Protein 2YZV (pdb70)

CATH classification: 1.10.4080.10

Radius of gyration: 16.97 Å; Cα contacts (8 Å, |Δi|>4): 603; chains: 1; bounding box: 41×42×46 Å

Secondary structure (DSSP, 8-state):
-HHHHHHHHHHHHHHHHHHHHHHHTTTTPPTTSSPPP-S---BTTTTBPTT---HHHHHHHHHHHHHHHHSS-HHHHHHHHHHHHHH---HHHHHHHHHHH--S----TT--BSHHHHT-HHHHHHHTT-TTHHHHHHHHHHTT---HHHHHHHHHHHHHHHHHHTT--HHHHHHTGGGTT----HHHHHHHTTGGGSPPSS---BHHHHHHHHHHHHHH-SSHHHHHHHHHTT-SSHHHHHHHHHHHHHHHH-GG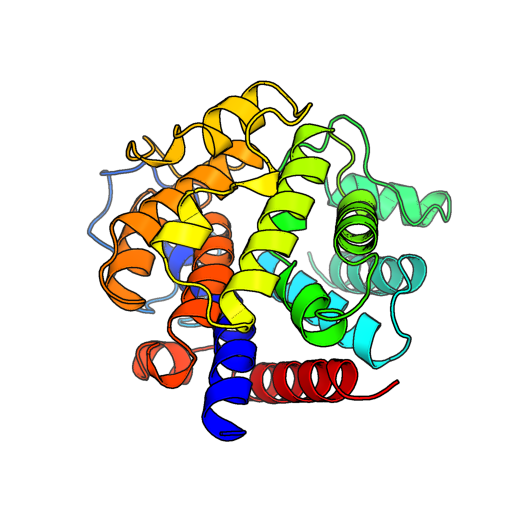GS-HHHHHH-TTHHHHHHHHHHHHHHHH--

Structure (mmCIF, N/CA/C/O backbone):
data_2YZV
#
_entry.id   2YZV
#
_cell.length_a   43.971
_cell.length_b   73.591
_cell.length_c   78.211
_cell.angle_alpha   90.00
_cell.angle_beta   90.00
_cell.angle_gamma   90.00
#
_symmetry.space_group_name_H-M   'P 21 21 21'
#
loop_
_entity.id
_entity.type
_entity.pdbx_description
1 polymer ADP-ribosylglycohydrolase
2 non-polymer 'MAGNESIUM ION'
3 water water
#
loop_
_atom_site.group_PDB
_atom_site.id
_atom_site.type_symbol
_atom_site.label_atom_id
_atom_site.label_alt_id
_atom_site.label_comp_id
_atom_site.label_asym_id
_atom_site.label_entity_id
_atom_site.label_seq_id
_atom_site.pdbx_PDB_ins_code
_atom_site.Cartn_x
_atom_site.Cartn_y
_atom_site.Cartn_z
_atom_site.occupancy
_atom_site.B_iso_or_equiv
_atom_site.auth_seq_id
_atom_site.auth_comp_id
_atom_site.auth_asym_id
_atom_site.auth_atom_id
_atom_site.pdbx_PDB_model_num
ATOM 1 N N . GLY A 1 3 ? -13.620 -17.846 11.743 1.00 31.52 3 GLY A N 1
ATOM 2 C CA . GLY A 1 3 ? -14.534 -17.816 10.568 1.00 31.36 3 GLY A CA 1
ATOM 3 C C . GLY A 1 3 ? -14.363 -16.583 9.701 1.00 31.51 3 GLY A C 1
ATOM 4 O O . GLY A 1 3 ? -13.411 -15.821 9.864 1.00 30.02 3 GLY A O 1
ATOM 5 N N . LEU A 1 4 ? -15.297 -16.389 8.776 1.00 31.46 4 LEU A N 1
ATOM 6 C CA . LEU A 1 4 ? -15.269 -15.252 7.864 1.00 31.74 4 LEU A CA 1
ATOM 7 C C . LEU A 1 4 ? -15.173 -13.906 8.580 1.00 30.90 4 LEU A C 1
ATOM 8 O O . LEU A 1 4 ? -14.359 -13.057 8.212 1.00 29.26 4 LEU A O 1
ATOM 13 N N . LYS A 1 5 ? -16.003 -13.710 9.600 1.00 29.42 5 LYS A N 1
ATOM 14 C CA . LYS A 1 5 ? -16.005 -12.454 10.345 1.00 27.84 5 LYS A CA 1
ATOM 15 C C . LYS A 1 5 ? -14.633 -12.131 10.933 1.00 26.02 5 LYS A C 1
ATOM 16 O O . LYS A 1 5 ? -14.136 -11.012 10.793 1.00 24.68 5 LYS A O 1
ATOM 22 N N . GLU A 1 6 ? -14.032 -13.118 11.591 1.00 24.43 6 GLU A N 1
ATOM 23 C CA . GLU A 1 6 ? -12.722 -12.966 12.216 1.00 22.99 6 GLU A CA 1
ATOM 24 C C . GLU A 1 6 ? -11.671 -12.554 11.190 1.00 22.34 6 GLU A C 1
ATOM 25 O O . GLU A 1 6 ? -10.830 -11.693 11.459 1.00 21.86 6 GLU A O 1
ATOM 31 N N . ARG A 1 7 ? -11.726 -13.168 10.012 1.00 20.93 7 ARG A N 1
ATOM 32 C CA . ARG A 1 7 ? -10.776 -12.860 8.952 1.00 20.72 7 ARG A CA 1
ATOM 33 C C . ARG A 1 7 ? -11.018 -11.466 8.381 1.00 19.52 7 ARG A C 1
ATOM 34 O O . ARG A 1 7 ? -10.069 -10.717 8.135 1.00 17.58 7 ARG A O 1
ATOM 42 N N . GLN A 1 8 ? -12.283 -11.114 8.175 1.00 17.81 8 GLN A N 1
ATOM 43 C CA . GLN A 1 8 ? -12.616 -9.794 7.649 1.00 18.18 8 GLN A CA 1
ATOM 44 C C . GLN A 1 8 ? -12.160 -8.729 8.640 1.00 17.57 8 GLN A C 1
ATOM 45 O O . GLN A 1 8 ? -11.680 -7.663 8.248 1.00 16.97 8 GLN A O 1
ATOM 51 N N . ASP A 1 9 ? -12.318 -9.035 9.925 1.00 17.37 9 ASP A N 1
ATOM 52 C CA . ASP A 1 9 ? -11.956 -8.127 11.008 1.00 18.53 9 ASP A CA 1
ATOM 53 C C . ASP A 1 9 ? -10.503 -7.658 10.910 1.00 16.90 9 ASP A C 1
ATOM 54 O O . ASP A 1 9 ? -10.190 -6.507 11.231 1.00 16.29 9 ASP A O 1
ATOM 59 N N . ARG A 1 10 ? -9.618 -8.545 10.463 1.00 14.64 10 ARG A N 1
ATOM 60 C CA . ARG A 1 10 ? -8.208 -8.192 10.337 1.00 13.43 10 ARG A CA 1
ATOM 61 C C . ARG A 1 10 ? -7.959 -7.213 9.193 1.00 13.15 10 ARG A C 1
ATOM 62 O O . ARG A 1 10 ? -7.161 -6.279 9.326 1.00 11.52 10 ARG A O 1
ATOM 70 N N . ARG A 1 11 ? -8.622 -7.432 8.062 1.00 13.22 11 ARG A N 1
ATOM 71 C CA . ARG A 1 11 ? -8.444 -6.549 6.916 1.00 13.27 11 ARG A CA 1
ATOM 72 C C . ARG A 1 11 ? -9.042 -5.177 7.212 1.00 14.96 11 ARG A C 1
ATOM 73 O O . ARG A 1 11 ? -8.442 -4.152 6.894 1.00 14.82 11 ARG A O 1
ATOM 81 N N . LEU A 1 12 ? -10.221 -5.154 7.826 1.00 14.65 12 LEU A N 1
ATOM 82 C CA . LEU A 1 12 ? -10.850 -3.883 8.168 1.00 14.58 12 LEU A CA 1
ATOM 83 C C . LEU A 1 12 ? -9.990 -3.162 9.201 1.00 14.45 12 LEU A C 1
ATOM 84 O O . LEU A 1 12 ? -9.840 -1.941 9.158 1.00 12.84 12 LEU A O 1
ATOM 89 N N . GLY A 1 13 ? -9.425 -3.928 10.129 1.00 12.24 13 GLY A N 1
ATOM 90 C CA . GLY A 1 13 ? -8.589 -3.345 11.162 1.00 11.87 13 GLY A CA 1
ATOM 91 C C . GLY A 1 13 ? -7.336 -2.686 10.616 1.00 11.20 13 GLY A C 1
ATOM 92 O O . GLY A 1 13 ? -6.938 -1.616 11.074 1.00 11.18 13 GLY A O 1
ATOM 93 N N . ALA A 1 14 ? -6.699 -3.323 9.641 1.00 11.36 14 ALA A N 1
ATOM 94 C CA . ALA A 1 14 ? -5.484 -2.758 9.063 1.00 10.50 14 ALA A CA 1
ATOM 95 C C . ALA A 1 14 ? -5.765 -1.449 8.321 1.00 11.16 14 ALA A C 1
ATOM 96 O O . ALA A 1 14 ? -4.994 -0.496 8.426 1.00 11.49 14 ALA A O 1
ATOM 98 N N . PHE A 1 15 ? -6.867 -1.400 7.575 1.00 9.56 15 PHE A N 1
ATOM 99 C CA . PHE A 1 15 ? -7.219 -0.204 6.811 1.00 9.35 15 PHE A CA 1
ATOM 100 C C . PHE A 1 15 ? -7.692 0.925 7.723 1.00 10.77 15 PHE A C 1
ATOM 101 O O . PHE A 1 15 ? -7.185 2.051 7.649 1.00 9.74 15 PHE A O 1
ATOM 109 N N . LEU A 1 16 ? -8.658 0.636 8.585 1.00 9.90 16 LEU A N 1
ATOM 110 C CA . LEU A 1 16 ? -9.160 1.653 9.503 1.00 9.21 16 LEU A CA 1
ATOM 111 C C . LEU A 1 16 ? -8.084 2.071 10.503 1.00 8.75 16 LEU A C 1
ATOM 112 O O . LEU A 1 16 ? -8.001 3.238 10.884 1.00 9.25 16 LEU A O 1
ATOM 117 N N . GLY A 1 17 ? -7.251 1.119 10.917 1.00 8.54 17 GLY A N 1
ATOM 118 C CA . GLY A 1 17 ? -6.187 1.429 11.858 1.00 9.08 17 GLY A CA 1
ATOM 119 C C . GLY A 1 17 ? -5.227 2.456 11.282 1.00 8.91 17 GLY A C 1
ATOM 120 O O . GLY A 1 17 ? -4.691 3.300 12.005 1.00 8.40 17 GLY A O 1
ATOM 121 N N . LEU A 1 18 ? -5.001 2.373 9.976 1.00 8.71 18 LEU A N 1
ATOM 122 C CA . LEU A 1 18 ? -4.117 3.312 9.287 1.00 8.11 18 LEU A CA 1
ATOM 123 C C . LEU A 1 18 ? -4.648 4.733 9.487 1.00 7.43 18 LEU A C 1
ATOM 124 O O . LEU A 1 18 ? -3.913 5.625 9.914 1.00 7.76 18 LEU A O 1
ATOM 129 N N . ALA A 1 19 ? -5.929 4.932 9.186 1.00 8.04 19 ALA A N 1
ATOM 130 C CA . ALA A 1 19 ? -6.562 6.242 9.313 1.00 8.43 19 ALA A CA 1
ATOM 131 C C . ALA A 1 19 ? -6.663 6.716 10.760 1.00 7.82 19 ALA A C 1
ATOM 132 O O . ALA A 1 19 ? -6.505 7.903 11.045 1.00 8.77 19 ALA A O 1
ATOM 134 N N . VAL A 1 20 ? -6.949 5.793 11.669 1.00 8.74 20 VAL A N 1
ATOM 135 C CA . VAL A 1 20 ? -7.039 6.131 13.082 1.00 8.53 20 VAL A CA 1
ATOM 136 C C . VAL A 1 20 ? -5.684 6.657 13.557 1.00 7.67 20 VAL A C 1
ATOM 137 O O . VAL A 1 20 ? -5.610 7.672 14.246 1.00 8.03 20 VAL A O 1
ATOM 141 N N . GLY A 1 21 ? -4.614 5.965 13.172 1.00 8.96 21 GLY A N 1
ATOM 142 C CA . GLY A 1 21 ? -3.278 6.387 13.564 1.00 8.16 21 GLY A CA 1
ATOM 143 C C . GLY A 1 21 ? -2.883 7.726 12.970 1.00 9.87 21 GLY A C 1
ATOM 144 O O . GLY A 1 21 ? -2.240 8.536 13.627 1.00 10.24 21 GLY A O 1
ATOM 145 N N . ASP A 1 22 ? -3.260 7.947 11.714 1.00 9.06 22 ASP A N 1
ATOM 146 C CA . ASP A 1 22 ? -2.962 9.194 11.020 1.00 9.50 22 ASP A CA 1
ATOM 147 C C . ASP A 1 22 ? -3.677 10.340 11.745 1.00 7.88 22 ASP A C 1
ATOM 148 O O . ASP A 1 22 ? -3.062 11.356 12.080 1.00 9.70 22 ASP A O 1
ATOM 153 N N . ALA A 1 23 ? -4.969 10.162 12.011 1.00 9.97 23 ALA A N 1
ATOM 154 C CA . ALA A 1 23 ? -5.759 11.188 12.687 1.00 8.37 23 ALA A CA 1
ATOM 155 C C . ALA A 1 23 ? -5.226 11.521 14.081 1.00 8.81 23 ALA A C 1
ATOM 156 O O . ALA A 1 23 ? -5.093 12.693 14.439 1.00 10.44 23 ALA A O 1
ATOM 158 N N . LEU A 1 24 ? -4.932 10.496 14.875 1.00 9.26 24 LEU A N 1
ATOM 159 C CA . LEU A 1 24 ? -4.413 10.724 16.221 1.00 10.60 24 LEU A CA 1
ATOM 160 C C . LEU A 1 24 ? -3.040 11.382 16.215 1.00 10.96 24 LEU A C 1
ATOM 161 O O . LEU A 1 24 ? -2.808 12.360 16.928 1.00 12.05 24 LEU A O 1
ATOM 166 N N . GLY A 1 25 ? -2.133 10.844 15.404 1.00 9.66 25 GLY A N 1
ATOM 167 C CA . GLY A 1 25 ? -0.784 11.380 15.324 1.00 8.74 25 GLY A CA 1
ATOM 168 C C . GLY A 1 25 ? -0.723 12.796 14.780 1.00 9.42 25 GLY A C 1
ATOM 169 O O . GLY A 1 25 ? 0.136 13.581 15.181 1.00 10.22 25 GLY A O 1
ATOM 170 N N . ALA A 1 26 ? -1.636 13.120 13.870 1.00 9.50 26 ALA A N 1
ATOM 171 C CA . ALA A 1 26 ? -1.678 14.450 13.274 1.00 9.45 26 ALA A CA 1
ATOM 172 C C . ALA A 1 26 ? -1.843 15.528 14.342 1.00 10.48 26 ALA A C 1
ATOM 173 O O . ALA A 1 26 ? -1.412 16.667 14.157 1.00 10.78 26 ALA A O 1
ATOM 175 N N . GLN A 1 27 ? -2.455 15.160 15.465 1.00 10.76 27 GLN A N 1
ATOM 176 C CA . GLN A 1 27 ? -2.689 16.103 16.556 1.00 10.62 27 GLN A CA 1
ATOM 177 C C . GLN A 1 27 ? -1.401 16.653 17.149 1.00 11.65 27 GLN A C 1
ATOM 178 O O . GLN A 1 27 ? -1.380 17.775 17.660 1.00 12.35 27 GLN A O 1
ATOM 184 N N . VAL A 1 28 ? -0.328 15.871 17.086 1.00 11.32 28 VAL A N 1
ATOM 185 C CA . VAL A 1 28 ? 0.949 16.310 17.638 1.00 12.70 28 VAL A CA 1
ATOM 186 C C . VAL A 1 28 ? 2.094 16.284 16.639 1.00 11.85 28 VAL A C 1
ATOM 187 O O . VAL A 1 28 ? 3.260 16.235 17.025 1.00 11.88 28 VAL A O 1
ATOM 191 N N . GLU A 1 29 ? 1.766 16.322 15.353 1.00 13.46 29 GLU A N 1
ATOM 192 C CA . GLU A 1 29 ? 2.798 16.313 14.327 1.00 15.02 29 GLU A CA 1
ATOM 193 C C . GLU A 1 29 ? 3.740 17.501 14.499 1.00 14.36 29 GLU A C 1
ATOM 194 O O . GLU A 1 29 ? 3.294 18.634 14.676 1.00 16.22 29 GLU A O 1
ATOM 200 N N . GLY A 1 30 ? 5.042 17.228 14.467 1.00 13.94 30 GLY A N 1
ATOM 201 C CA . GLY A 1 30 ? 6.032 18.285 14.600 1.00 14.94 30 GLY A CA 1
ATOM 202 C C . GLY A 1 30 ? 6.434 18.659 16.016 1.00 15.84 30 GLY A C 1
ATOM 203 O O . GLY A 1 30 ? 7.333 19.482 16.205 1.00 17.86 30 GLY A O 1
ATOM 204 N N . LEU A 1 31 ? 5.784 18.070 17.015 1.00 14.02 31 LEU A N 1
ATOM 205 C CA . LEU A 1 31 ? 6.113 18.380 18.403 1.00 14.37 31 LEU A CA 1
ATOM 206 C C . LEU A 1 31 ? 7.206 17.462 18.920 1.00 14.90 31 LEU A C 1
ATOM 207 O O . LEU A 1 31 ? 7.172 16.257 18.689 1.00 14.52 31 LEU A O 1
ATOM 212 N N . PRO A 1 32 ? 8.198 18.023 19.626 1.00 16.05 32 PRO A N 1
ATOM 213 C CA . PRO A 1 32 ? 9.279 17.188 20.157 1.00 15.81 32 PRO A CA 1
ATOM 214 C C . PRO A 1 32 ? 8.753 16.285 21.266 1.00 15.07 32 PRO A C 1
ATOM 215 O O . PRO A 1 32 ? 7.892 16.687 22.053 1.00 15.01 32 PRO A O 1
ATOM 219 N N . LYS A 1 33 ? 9.269 15.063 21.325 1.00 13.76 33 LYS A N 1
ATOM 220 C CA . LYS A 1 33 ? 8.848 14.107 22.341 1.00 14.14 33 LYS A CA 1
ATOM 221 C C . LYS A 1 33 ? 9.005 14.670 23.753 1.00 14.95 33 LYS A C 1
ATOM 222 O O . LYS A 1 33 ? 9.959 15.391 24.042 1.00 16.89 33 LYS A O 1
ATOM 228 N N . GLY A 1 34 ? 8.050 14.345 24.620 1.00 16.00 34 GLY A N 1
ATOM 229 C CA . GLY A 1 34 ? 8.101 14.787 26.003 1.00 17.27 34 GLY A CA 1
ATOM 230 C C . GLY A 1 34 ? 7.889 16.261 26.293 1.00 19.23 34 GLY A C 1
ATOM 231 O O . GLY A 1 34 ? 8.199 16.714 27.395 1.00 20.01 34 GLY A O 1
ATOM 232 N N . THR A 1 35 ? 7.367 17.014 25.331 1.00 18.69 35 THR A N 1
ATOM 233 C CA . THR A 1 35 ? 7.130 18.440 25.547 1.00 20.81 35 THR A CA 1
ATOM 234 C C . THR A 1 35 ? 5.637 18.750 25.571 1.00 21.20 35 THR A C 1
ATOM 235 O O . THR A 1 35 ? 5.237 19.913 25.674 1.00 22.92 35 THR A O 1
ATOM 239 N N . PHE A 1 36 ? 4.816 17.709 25.481 1.00 20.26 36 PHE A N 1
ATOM 240 C CA . PHE A 1 36 ? 3.367 17.877 25.474 1.00 19.81 36 PHE A CA 1
ATOM 241 C C . PHE A 1 36 ? 2.673 16.775 26.272 1.00 20.73 36 PHE A C 1
ATOM 242 O O . PHE A 1 36 ? 3.191 15.663 26.397 1.00 20.10 36 PHE A O 1
ATOM 250 N N . PRO A 1 37 ? 1.490 17.076 26.833 1.00 21.22 37 PRO A N 1
ATOM 251 C CA . PRO A 1 37 ? 0.713 16.114 27.624 1.00 21.43 37 PRO A CA 1
ATOM 252 C C . PRO A 1 37 ? 0.361 14.878 26.806 1.00 19.87 37 PRO A C 1
ATOM 253 O O . PRO A 1 37 ? 0.137 14.973 25.600 1.00 20.16 37 PRO A O 1
ATOM 257 N N . GLU A 1 38 ? 0.300 13.723 27.460 1.00 19.81 38 GLU A N 1
ATOM 258 C CA . GLU A 1 38 ? -0.017 12.492 26.749 1.00 19.51 38 GLU A CA 1
ATOM 259 C C . GLU A 1 38 ? -1.297 12.580 25.936 1.00 19.71 38 GLU A C 1
ATOM 260 O O . GLU A 1 38 ? -2.363 12.921 26.456 1.00 20.37 38 GLU A O 1
ATOM 266 N N . VAL A 1 39 ? -1.177 12.270 24.651 1.00 17.97 39 VAL A N 1
ATOM 267 C CA . VAL A 1 39 ? -2.316 12.265 23.748 1.00 18.85 39 VAL A CA 1
ATOM 268 C C . VAL A 1 39 ? -3.006 10.922 23.957 1.00 18.56 39 VAL A C 1
ATOM 269 O O . VAL A 1 39 ? -2.357 9.873 23.896 1.00 18.38 39 VAL A O 1
ATOM 273 N N . ARG A 1 40 ? -4.314 10.954 24.202 1.00 18.42 40 ARG A N 1
ATOM 274 C CA . ARG A 1 40 ? -5.072 9.729 24.440 1.00 20.07 40 ARG A CA 1
ATOM 275 C C . ARG A 1 40 ? -6.377 9.633 23.656 1.00 20.10 40 ARG A C 1
ATOM 276 O O . ARG A 1 40 ? -6.904 8.538 23.457 1.00 20.32 40 ARG A O 1
ATOM 284 N N . GLU A 1 41 ? -6.908 10.766 23.213 1.00 18.81 41 GLU A N 1
ATOM 285 C CA . GLU A 1 41 ? -8.174 10.749 22.491 1.00 19.93 41 GLU A CA 1
ATOM 286 C C . GLU A 1 41 ? -8.171 11.563 21.201 1.00 19.11 41 GLU A C 1
ATOM 287 O O . GLU A 1 41 ? -7.225 12.302 20.925 1.00 17.82 41 GLU A O 1
ATOM 293 N N . MET A 1 42 ? -9.241 11.412 20.418 1.00 18.33 42 MET A N 1
ATOM 294 C CA . MET A 1 42 ? -9.415 12.128 19.152 1.00 18.94 42 MET A CA 1
ATOM 295 C C . MET A 1 42 ? -9.903 13.547 19.417 1.00 20.23 42 MET A C 1
ATOM 296 O O . MET A 1 42 ? -11.105 13.806 19.454 1.00 23.25 42 MET A O 1
ATOM 301 N N . LYS A 1 43 ? -8.968 14.470 19.590 1.00 20.67 43 LYS A N 1
ATOM 302 C CA . LYS A 1 43 ? -9.324 15.853 19.868 1.00 21.74 43 LYS A CA 1
ATOM 303 C C . LYS A 1 43 ? -9.134 16.764 18.664 1.00 20.85 43 LYS A C 1
ATOM 304 O O . LYS A 1 43 ? -9.607 17.901 18.654 1.00 22.51 43 LYS A O 1
ATOM 310 N N . GLY A 1 44 ? -8.458 16.258 17.639 1.00 20.01 44 GLY A N 1
ATOM 311 C CA . GLY A 1 44 ? -8.197 17.078 16.475 1.00 18.28 44 GLY A CA 1
ATOM 312 C C . GLY A 1 44 ? -7.066 18.017 16.848 1.00 18.06 44 GLY A C 1
ATOM 313 O O . GLY A 1 44 ? -6.380 17.794 17.847 1.00 19.27 44 GLY A O 1
ATOM 314 N N . GLY A 1 45 ? -6.871 19.069 16.064 1.00 15.98 45 GLY A N 1
ATOM 315 C CA . GLY A 1 45 ? -5.810 20.011 16.358 1.00 15.62 45 GLY A CA 1
ATOM 316 C C . GLY A 1 45 ? -4.598 19.826 15.472 1.00 15.68 45 GLY A C 1
ATOM 317 O O . GLY A 1 45 ? -4.722 19.504 14.286 1.00 14.42 45 GLY A O 1
ATOM 318 N N . GLY A 1 46 ? -3.417 20.021 16.049 1.00 16.78 46 GLY A N 1
ATOM 319 C CA . GLY A 1 46 ? -2.197 19.885 15.282 1.00 18.46 46 GLY A CA 1
ATOM 320 C C . GLY A 1 46 ? -1.946 21.119 14.437 1.00 21.28 46 GLY A C 1
ATOM 321 O O . GLY A 1 46 ? -2.752 22.053 14.450 1.00 20.72 46 GLY A O 1
ATOM 322 N N . PRO A 1 47 ? -0.840 21.149 13.679 1.00 23.74 47 PRO A N 1
ATOM 323 C CA . PRO A 1 47 ? -0.475 22.279 12.820 1.00 26.18 47 PRO A CA 1
ATOM 324 C C . PRO A 1 47 ? -1.464 22.574 11.695 1.00 28.41 47 PRO A C 1
ATOM 325 O O . PRO A 1 47 ? -1.364 23.603 11.028 1.00 30.66 47 PRO A O 1
ATOM 329 N N . HIS A 1 48 ? -2.419 21.676 11.487 1.00 28.43 48 HIS A N 1
ATOM 330 C CA . HIS A 1 48 ? -3.413 21.866 10.438 1.00 29.63 48 HIS A CA 1
ATOM 331 C C . HIS A 1 48 ? -4.806 22.099 11.014 1.00 28.02 48 HIS A C 1
ATOM 332 O O . HIS A 1 48 ? -5.795 22.096 10.279 1.00 28.43 48 HIS A O 1
ATOM 339 N N . ARG A 1 49 ? -4.876 22.308 12.327 1.00 26.78 49 ARG A N 1
ATOM 340 C CA . ARG A 1 49 ? -6.144 22.551 13.007 1.00 24.82 49 ARG A CA 1
ATOM 341 C C . ARG A 1 49 ? -7.238 21.615 12.511 1.00 22.84 49 ARG A C 1
ATOM 342 O O . ARG A 1 49 ? -8.334 22.051 12.163 1.00 22.37 49 ARG A O 1
ATOM 350 N N . LEU A 1 50 ? -6.939 20.322 12.492 1.00 18.16 50 LEU A N 1
ATOM 351 C CA . LEU A 1 50 ? -7.895 19.334 12.014 1.00 17.45 50 LEU A CA 1
ATOM 352 C C . LEU A 1 50 ? -9.068 19.062 12.945 1.00 16.22 50 LEU A C 1
ATOM 353 O O . LEU A 1 50 ? -8.943 19.136 14.171 1.00 16.83 50 LEU A O 1
ATOM 358 N N . PRO A 1 51 ? -10.243 18.765 12.367 1.00 16.14 51 PRO A N 1
ATOM 359 C CA . PRO A 1 51 ? -11.408 18.467 13.203 1.00 14.02 51 PRO A CA 1
ATOM 360 C C . PRO A 1 51 ? -11.093 17.101 13.815 1.00 15.54 51 PRO A C 1
ATOM 361 O O . PRO A 1 51 ? -10.239 16.371 13.301 1.00 14.03 51 PRO A O 1
ATOM 365 N N . PRO A 1 52 ? -11.760 16.736 14.917 1.00 16.16 52 PRO A N 1
ATOM 366 C CA . PRO A 1 52 ? -11.471 15.428 15.508 1.00 15.25 52 PRO A CA 1
ATOM 367 C C . PRO A 1 52 ? -11.741 14.325 14.490 1.00 14.00 52 PRO A C 1
ATOM 368 O O . PRO A 1 52 ? -12.719 14.387 13.745 1.00 13.76 52 PRO A O 1
ATOM 372 N N . GLY A 1 53 ? -10.868 13.325 14.445 1.00 12.34 53 GLY A N 1
ATOM 373 C CA . GLY A 1 53 ? -11.073 12.224 13.523 1.00 11.29 53 GLY A CA 1
ATOM 374 C C . GLY A 1 53 ? -10.668 12.469 12.082 1.00 11.48 53 GLY A C 1
ATOM 375 O O . GLY A 1 53 ? -10.790 11.572 11.252 1.00 12.22 53 GLY A O 1
ATOM 376 N N . PHE A 1 54 ? -10.205 13.674 11.763 1.00 11.99 54 PHE A N 1
ATOM 377 C CA . PHE A 1 54 ? -9.778 13.954 10.398 1.00 11.66 54 PHE A CA 1
ATOM 378 C C . PHE A 1 54 ? -8.318 13.558 10.239 1.00 13.38 54 PHE A C 1
ATOM 379 O O . PHE A 1 54 ? -7.519 13.696 11.161 1.00 13.57 54 PHE A O 1
ATOM 387 N N . TRP A 1 55 ? -7.979 13.049 9.061 1.00 14.18 55 TRP A N 1
ATOM 388 C CA . TRP A 1 55 ? -6.625 12.599 8.790 1.00 13.73 55 TRP A CA 1
ATOM 389 C C . TRP A 1 55 ? -5.887 13.460 7.764 1.00 14.40 55 TRP A C 1
ATOM 390 O O . TRP A 1 55 ? -6.403 14.485 7.311 1.00 16.71 55 TRP A O 1
ATOM 401 N N . THR A 1 56 ? -4.684 13.033 7.390 1.00 13.97 56 THR A N 1
ATOM 402 C CA . THR A 1 56 ? -3.851 13.798 6.462 1.00 15.15 56 THR A CA 1
ATOM 403 C C . THR A 1 56 ? -3.600 13.145 5.105 1.00 15.75 56 THR A C 1
ATOM 404 O O . THR A 1 56 ? -4.401 12.342 4.628 1.00 13.32 5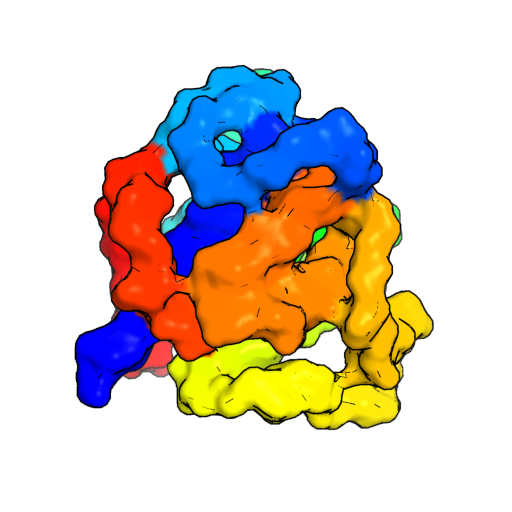6 THR A O 1
ATOM 408 N N . ASP A 1 57 ? -2.475 13.500 4.486 1.00 17.59 57 ASP A N 1
ATOM 409 C CA . ASP A 1 57 ? -2.119 12.950 3.184 1.00 19.36 57 ASP A CA 1
ATOM 410 C C . ASP A 1 57 ? -1.828 11.455 3.243 1.00 18.23 57 ASP A C 1
ATOM 411 O O . ASP A 1 57 ? -1.894 10.767 2.223 1.00 17.21 57 ASP A O 1
ATOM 416 N N . ASP A 1 58 ? -1.512 10.950 4.432 1.00 17.49 58 ASP A N 1
ATOM 417 C CA . ASP A 1 58 ? -1.233 9.527 4.599 1.00 17.86 58 ASP A CA 1
ATOM 418 C C . ASP A 1 58 ? -2.464 8.742 4.169 1.00 16.81 58 ASP A C 1
ATOM 419 O O . ASP A 1 58 ? -2.406 7.891 3.276 1.00 16.97 58 ASP A O 1
ATOM 424 N N . THR A 1 59 ? -3.581 9.035 4.821 1.00 15.28 59 THR A N 1
ATOM 425 C CA . THR A 1 59 ? -4.829 8.358 4.527 1.00 13.68 59 THR A CA 1
ATOM 426 C C . THR A 1 59 ? -5.358 8.724 3.139 1.00 13.17 59 THR A C 1
ATOM 427 O O . THR A 1 59 ? -5.928 7.876 2.448 1.00 13.38 59 THR A O 1
ATOM 431 N N . SER A 1 60 ? -5.161 9.970 2.718 1.00 12.58 60 SER A N 1
ATOM 432 C CA . SER A 1 60 ? -5.631 10.386 1.398 1.00 13.29 60 SER A CA 1
ATOM 433 C C . SER A 1 60 ? -5.023 9.508 0.309 1.00 14.16 60 SER A C 1
ATOM 434 O O . SER A 1 60 ? -5.727 9.023 -0.581 1.00 12.69 60 SER A O 1
ATOM 437 N N . GLN A 1 61 ? -3.714 9.294 0.387 1.00 14.11 61 GLN A N 1
ATOM 438 C CA . GLN A 1 61 ? -3.037 8.464 -0.598 1.00 14.93 61 GLN A CA 1
ATOM 439 C C . GLN A 1 61 ? -3.472 7.007 -0.493 1.00 14.47 61 GLN A C 1
ATOM 440 O O . GLN A 1 61 ? -3.599 6.318 -1.506 1.00 13.80 61 GLN A O 1
ATOM 446 N N . ALA A 1 62 ? -3.698 6.537 0.731 1.00 13.27 62 ALA A N 1
ATOM 447 C CA . ALA A 1 62 ? -4.138 5.165 0.941 1.00 13.18 62 ALA A CA 1
ATOM 448 C C . ALA A 1 62 ? -5.488 4.968 0.257 1.00 13.17 62 ALA A C 1
ATOM 449 O O . ALA A 1 62 ? -5.737 3.925 -0.350 1.00 12.45 62 ALA A O 1
ATOM 451 N N . LEU A 1 63 ? -6.351 5.976 0.350 1.00 12.47 63 LEU A N 1
ATOM 452 C CA . LEU A 1 63 ? -7.672 5.902 -0.270 1.00 13.87 63 LEU A CA 1
ATOM 453 C C . LEU A 1 63 ? -7.555 5.898 -1.789 1.00 14.37 63 LEU A C 1
ATOM 454 O O . LEU A 1 63 ? -8.279 5.171 -2.471 1.00 14.81 63 LEU A O 1
ATOM 459 N N . CYS A 1 64 ? -6.648 6.715 -2.315 1.00 14.49 64 CYS A N 1
ATOM 460 C CA . CYS A 1 64 ? -6.433 6.785 -3.756 1.00 16.24 64 CYS A CA 1
ATOM 461 C C . CYS A 1 64 ? -5.940 5.444 -4.277 1.00 15.81 64 CYS A C 1
ATOM 462 O O . CYS A 1 64 ? -6.434 4.938 -5.288 1.00 15.85 64 CYS A O 1
ATOM 465 N N . LEU A 1 65 ? -4.954 4.879 -3.585 1.00 14.71 65 LEU A N 1
ATOM 466 C CA . LEU A 1 65 ? -4.395 3.591 -3.971 1.00 14.49 65 LEU A CA 1
ATOM 467 C C . LEU A 1 65 ? -5.478 2.524 -3.915 1.00 14.55 65 LEU A C 1
ATOM 468 O O . LEU A 1 65 ? -5.583 1.690 -4.814 1.00 14.55 65 LEU A O 1
ATOM 473 N N . ALA A 1 66 ? -6.287 2.559 -2.858 1.00 13.80 66 ALA A N 1
ATOM 474 C CA . ALA A 1 66 ? -7.369 1.597 -2.690 1.00 13.69 66 ALA A CA 1
ATOM 475 C C . ALA A 1 66 ? -8.315 1.646 -3.889 1.00 14.05 66 ALA A C 1
ATOM 476 O O . ALA A 1 66 ? -8.651 0.611 -4.464 1.00 15.60 66 ALA A O 1
ATOM 478 N N . GLU A 1 67 ? -8.739 2.847 -4.266 1.00 14.28 67 GLU A N 1
ATOM 479 C CA . GLU A 1 67 ? -9.650 2.986 -5.396 1.00 15.55 67 GLU A CA 1
ATOM 480 C C . GLU A 1 67 ? -8.998 2.545 -6.700 1.00 16.36 67 GLU A C 1
ATOM 481 O O . GLU A 1 67 ? -9.650 1.940 -7.549 1.00 16.85 67 GLU A O 1
ATOM 487 N N . SER A 1 68 ? -7.713 2.843 -6.858 1.00 14.16 68 SER A N 1
ATOM 488 C CA . SER A 1 68 ? -6.994 2.452 -8.067 1.00 15.36 68 SER A CA 1
ATOM 489 C C . SER A 1 68 ? -6.951 0.930 -8.212 1.00 15.43 68 SER A C 1
ATOM 490 O O . SER A 1 68 ? -7.198 0.392 -9.294 1.00 15.30 68 SER A O 1
ATOM 493 N N . LEU A 1 69 ? -6.640 0.237 -7.119 1.00 14.98 69 LEU A N 1
ATOM 494 C CA . LEU A 1 69 ? -6.555 -1.222 -7.131 1.00 15.12 69 LEU A CA 1
ATOM 495 C C . LEU A 1 69 ? -7.892 -1.871 -7.475 1.00 17.65 69 LEU A C 1
ATOM 496 O O . LEU A 1 69 ? -7.950 -2.836 -8.239 1.00 17.66 69 LEU A O 1
ATOM 501 N N . LEU A 1 70 ? -8.967 -1.336 -6.908 1.00 18.32 70 LEU A N 1
ATOM 502 C CA . LEU A 1 70 ? -10.294 -1.880 -7.153 1.00 19.93 70 LEU A CA 1
ATOM 503 C C . LEU A 1 70 ? -10.798 -1.615 -8.565 1.00 22.48 70 LEU A C 1
ATOM 504 O O . LEU A 1 70 ? -11.556 -2.415 -9.112 1.00 23.29 70 LEU A O 1
ATOM 509 N N . GLN A 1 71 ? -10.377 -0.504 -9.161 1.00 24.19 71 GLN A N 1
ATOM 510 C CA . GLN A 1 71 ? -10.837 -0.166 -10.505 1.00 26.39 71 GLN A CA 1
ATOM 511 C C . GLN A 1 71 ? -9.990 -0.732 -11.643 1.00 27.48 71 GLN A C 1
ATOM 512 O O . GLN A 1 71 ? -10.482 -0.884 -12.762 1.00 27.18 71 GLN A O 1
ATOM 518 N N . ARG A 1 72 ? -8.725 -1.046 -11.381 1.00 26.16 72 ARG A N 1
ATOM 519 C CA . ARG A 1 72 ? -7.889 -1.584 -12.448 1.00 25.83 72 ARG A CA 1
ATOM 520 C C . ARG A 1 72 ? -6.668 -2.386 -12.022 1.00 23.42 72 ARG A C 1
ATOM 521 O O . ARG A 1 72 ? -5.627 -2.335 -12.679 1.00 22.93 72 ARG A O 1
ATOM 529 N N . GLY A 1 73 ? -6.808 -3.144 -10.939 1.00 21.00 73 GLY A N 1
ATOM 530 C CA . GLY A 1 73 ? -5.710 -3.961 -10.456 1.00 20.09 73 GLY A CA 1
ATOM 531 C C . GLY A 1 73 ? -4.480 -3.134 -10.146 1.00 18.85 73 GLY A C 1
ATOM 532 O O . GLY A 1 73 ? -4.597 -1.972 -9.755 1.00 18.83 73 GLY A O 1
ATOM 533 N N . PHE A 1 74 ? -3.301 -3.725 -10.321 1.00 18.13 74 PHE A N 1
ATOM 534 C CA . PHE A 1 74 ? -2.060 -3.013 -10.046 1.00 18.27 74 PHE A CA 1
ATOM 535 C C . PHE A 1 74 ? -1.651 -2.195 -11.264 1.00 17.41 74 PHE A C 1
ATOM 536 O O . PHE A 1 74 ? -1.102 -2.728 -12.232 1.00 18.19 74 PHE A O 1
ATOM 544 N N . ASP A 1 75 ? -1.911 -0.894 -11.199 1.00 16.38 75 ASP A N 1
ATOM 545 C CA . ASP A 1 75 ? -1.624 0.020 -12.295 1.00 16.88 75 ASP A CA 1
ATOM 546 C C . ASP A 1 75 ? -0.986 1.305 -11.759 1.00 16.01 75 ASP A C 1
ATOM 547 O O . ASP A 1 75 ? -1.686 2.264 -11.433 1.00 14.64 75 ASP A O 1
ATOM 552 N N . PRO A 1 76 ? 0.356 1.333 -11.653 1.00 14.74 76 PRO A N 1
ATOM 553 C CA . PRO A 1 76 ? 1.070 2.512 -11.149 1.00 15.34 76 PRO A CA 1
ATOM 554 C C . PRO A 1 76 ? 0.736 3.803 -11.892 1.00 15.00 76 PRO A C 1
ATOM 555 O O . PRO A 1 76 ? 0.687 4.875 -11.292 1.00 16.27 76 PRO A O 1
ATOM 559 N N . LYS A 1 77 ? 0.517 3.708 -13.198 1.00 16.14 77 LYS A N 1
ATOM 560 C CA . LYS A 1 77 ? 0.179 4.894 -13.968 1.00 17.52 77 LYS A CA 1
ATOM 561 C C . LYS A 1 77 ? -1.125 5.488 -13.431 1.00 16.53 77 LYS A C 1
ATOM 562 O O . LYS A 1 77 ? -1.217 6.692 -13.211 1.00 16.96 77 LYS A O 1
ATOM 568 N N . ASP A 1 78 ? -2.123 4.635 -13.209 1.00 16.67 78 ASP A N 1
ATOM 569 C CA . ASP A 1 78 ? -3.408 5.094 -12.691 1.00 16.41 78 ASP A CA 1
ATOM 570 C C . ASP A 1 78 ? -3.261 5.599 -11.259 1.00 15.99 78 ASP A C 1
ATOM 571 O O . ASP A 1 78 ? -3.931 6.547 -10.853 1.00 15.53 78 ASP A O 1
ATOM 576 N N . GLN A 1 79 ? -2.382 4.964 -10.493 1.00 15.47 79 GLN A N 1
ATOM 577 C CA . GLN A 1 79 ? -2.157 5.394 -9.120 1.00 14.30 79 GLN A CA 1
ATOM 578 C C . GLN A 1 79 ? -1.691 6.842 -9.130 1.00 15.95 79 GLN A C 1
ATOM 579 O O . GLN A 1 79 ? -2.212 7.680 -8.391 1.00 16.56 79 GLN A O 1
ATOM 585 N N . MET A 1 80 ? -0.718 7.133 -9.988 1.00 15.33 80 MET A N 1
ATOM 586 C CA . MET A 1 80 ? -0.169 8.475 -10.098 1.00 15.32 80 MET A CA 1
ATOM 587 C C . MET A 1 80 ? -1.164 9.474 -10.677 1.00 16.37 80 MET A C 1
ATOM 588 O O . MET A 1 80 ? -1.154 10.642 -10.294 1.00 16.72 80 MET A O 1
ATOM 593 N N . ASP A 1 81 ? -2.023 9.031 -11.593 1.00 16.38 81 ASP A N 1
ATOM 594 C CA . ASP A 1 81 ? -3.023 9.934 -12.152 1.00 18.80 81 ASP A CA 1
ATOM 595 C C . ASP A 1 81 ? -3.895 10.410 -10.993 1.00 19.51 81 ASP A C 1
ATOM 596 O O . ASP A 1 81 ? -4.249 11.586 -10.905 1.00 19.26 81 ASP A O 1
ATOM 601 N N . ARG A 1 82 ? -4.229 9.487 -10.097 1.00 19.00 82 ARG A N 1
ATOM 602 C CA . ARG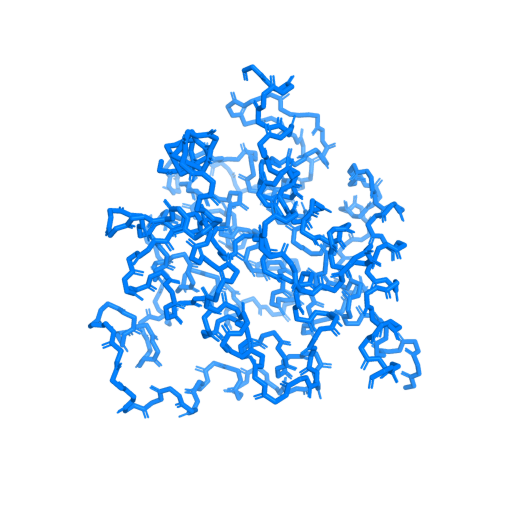 A 1 82 ? -5.061 9.817 -8.949 1.00 20.69 82 ARG A CA 1
ATOM 603 C C . ARG A 1 82 ? -4.333 10.692 -7.930 1.00 21.31 82 ARG A C 1
ATOM 604 O O . ARG A 1 82 ? -4.907 11.659 -7.432 1.00 21.84 82 ARG A O 1
ATOM 612 N N . TYR A 1 83 ? -3.080 10.364 -7.613 1.00 21.85 83 TYR A N 1
ATOM 613 C CA . TYR A 1 83 ? -2.330 11.173 -6.654 1.00 22.37 83 TYR A CA 1
ATOM 614 C C . TYR A 1 83 ? -2.200 12.595 -7.182 1.00 24.50 83 TYR A C 1
ATOM 615 O O . TYR A 1 83 ? -2.367 13.563 -6.441 1.00 24.88 83 TYR A O 1
ATOM 624 N N . LEU A 1 84 ? -1.885 12.710 -8.470 1.00 25.20 84 LEU A N 1
ATOM 625 C CA . LEU A 1 84 ? -1.715 14.007 -9.113 1.00 28.23 84 LEU A CA 1
ATOM 626 C C . LEU A 1 84 ? -3.009 14.808 -9.080 1.00 30.24 84 LEU A C 1
ATOM 627 O O . LEU A 1 84 ? -3.004 16.007 -8.803 1.00 30.16 84 LEU A O 1
ATOM 632 N N . ARG A 1 85 ? -4.116 14.133 -9.367 1.00 32.87 85 ARG A N 1
ATOM 633 C CA . ARG A 1 85 ? -5.426 14.768 -9.379 1.00 35.77 85 ARG A CA 1
ATOM 634 C C . ARG A 1 85 ? -5.779 15.282 -7.986 1.00 37.17 85 ARG A C 1
ATOM 635 O O . ARG A 1 85 ? -6.419 16.323 -7.844 1.00 37.48 85 ARG A O 1
ATOM 643 N N . TRP A 1 86 ? -5.354 14.551 -6.959 1.00 38.31 86 TRP A N 1
ATOM 644 C CA . TRP A 1 86 ? -5.616 14.950 -5.580 1.00 39.11 86 TRP A CA 1
ATOM 645 C C . TRP A 1 86 ? -4.659 16.064 -5.170 1.00 39.71 86 TRP A C 1
ATOM 646 O O . TRP A 1 86 ? -5.022 16.968 -4.416 1.00 39.17 86 TRP A O 1
ATOM 657 N N . TYR A 1 87 ? -3.436 15.990 -5.682 1.00 40.00 87 TYR A N 1
ATOM 658 C CA . TYR A 1 87 ? -2.407 16.978 -5.387 1.00 41.17 87 TYR A CA 1
ATOM 659 C C . TYR A 1 87 ? -2.754 18.343 -5.973 1.00 42.31 87 TYR A C 1
ATOM 660 O O . TYR A 1 87 ? -2.553 19.371 -5.327 1.00 41.77 87 TYR A O 1
ATOM 669 N N . ARG A 1 88 ? -3.278 18.349 -7.195 1.00 43.62 88 ARG A N 1
ATOM 670 C CA . ARG A 1 88 ? -3.636 19.596 -7.859 1.00 45.65 88 ARG A CA 1
ATOM 671 C C . ARG A 1 88 ? -4.912 20.233 -7.319 1.00 46.82 88 ARG A C 1
ATOM 672 O O . ARG A 1 88 ? -5.071 21.452 -7.375 1.00 47.26 88 ARG A O 1
ATOM 680 N N . GLU A 1 89 ? -5.820 19.414 -6.798 1.00 47.79 89 GLU A N 1
ATOM 681 C CA . GLU A 1 89 ? -7.067 19.935 -6.248 1.00 49.41 89 GLU A CA 1
ATOM 682 C C . GLU A 1 89 ? -6.822 20.558 -4.878 1.00 50.19 89 GLU A C 1
ATOM 683 O O . GLU A 1 89 ? -7.630 21.349 -4.389 1.00 50.17 89 GLU A O 1
ATOM 689 N N . GLY A 1 90 ? -5.700 20.19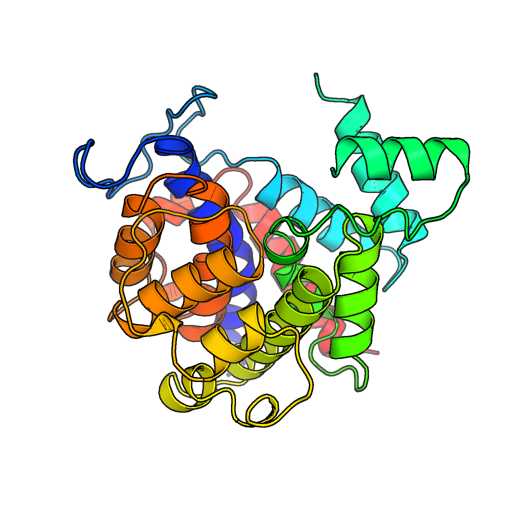6 -4.264 1.00 51.02 90 GLY A N 1
ATOM 690 C CA . GLY A 1 90 ? -5.364 20.734 -2.959 1.00 52.07 90 GLY A CA 1
ATOM 691 C C . GLY A 1 90 ? -4.537 21.999 -3.079 1.00 53.06 90 GLY A C 1
ATOM 692 O O . GLY A 1 90 ? -4.054 22.330 -4.162 1.00 52.83 90 GLY A O 1
ATOM 693 N N . TYR A 1 91 ? -4.375 22.710 -1.968 1.00 54.17 91 TYR A N 1
ATOM 694 C CA . TYR A 1 91 ? -3.599 23.944 -1.962 1.00 55.23 91 TYR A CA 1
ATOM 695 C C . TYR A 1 91 ? -2.650 23.974 -0.770 1.00 55.88 91 TYR A C 1
ATOM 696 O O . TYR A 1 91 ? -2.622 22.978 -0.015 1.00 56.10 91 TYR A O 1
ATOM 705 N N . ALA A 1 104 ? 9.478 15.682 -1.424 1.00 32.20 104 ALA A N 1
ATOM 706 C CA . ALA A 1 104 ? 9.936 14.594 -2.335 1.00 32.29 104 ALA A CA 1
ATOM 707 C C . ALA A 1 104 ? 8.781 14.061 -3.178 1.00 31.74 104 ALA A C 1
ATOM 708 O O . ALA A 1 104 ? 8.964 13.704 -4.344 1.00 31.45 104 ALA A O 1
ATOM 710 N N . THR A 1 105 ? 7.592 14.012 -2.585 1.00 30.50 105 THR A N 1
ATOM 711 C CA . THR A 1 105 ? 6.412 13.515 -3.281 1.00 29.75 105 THR A CA 1
ATOM 712 C C . THR A 1 105 ? 5.868 14.511 -4.306 1.00 28.90 105 THR A C 1
ATOM 713 O O . THR A 1 105 ? 5.446 14.115 -5.392 1.00 26.62 105 THR A O 1
ATOM 717 N N . ARG A 1 106 ? 5.871 15.798 -3.967 1.00 27.65 106 ARG A N 1
ATOM 718 C CA . ARG A 1 106 ? 5.371 16.803 -4.898 1.00 27.67 106 ARG A CA 1
ATOM 719 C C . ARG A 1 106 ? 6.247 16.802 -6.143 1.00 25.25 106 ARG A C 1
ATOM 720 O O . ARG A 1 106 ? 5.760 16.989 -7.259 1.00 25.38 106 ARG A O 1
ATOM 728 N N . ARG A 1 107 ? 7.542 16.581 -5.946 1.00 24.05 107 ARG A N 1
ATOM 729 C CA . ARG A 1 107 ? 8.485 16.537 -7.054 1.00 22.65 107 ARG A CA 1
ATOM 730 C C . ARG A 1 107 ? 8.213 15.309 -7.920 1.00 20.70 107 ARG A C 1
ATOM 731 O O . ARG A 1 107 ? 8.256 15.383 -9.148 1.00 18.52 107 ARG A O 1
ATOM 739 N N . ALA A 1 108 ? 7.926 14.182 -7.277 1.00 19.06 108 ALA A N 1
ATOM 740 C CA . ALA A 1 108 ? 7.637 12.955 -8.006 1.00 16.37 108 ALA A CA 1
ATOM 741 C C . ALA A 1 108 ? 6.388 13.152 -8.861 1.00 16.14 108 ALA A C 1
ATOM 742 O O . ALA A 1 108 ? 6.344 12.739 -10.018 1.00 14.14 108 ALA A O 1
ATOM 744 N N . LEU A 1 109 ? 5.372 13.791 -8.292 1.00 14.90 109 LEU A N 1
ATOM 745 C CA . LEU A 1 109 ? 4.138 14.024 -9.030 1.00 14.50 109 LEU A CA 1
ATOM 746 C C . LEU A 1 109 ? 4.351 14.941 -10.234 1.00 14.74 109 LEU A C 1
ATOM 747 O O . LEU A 1 109 ? 3.787 14.708 -11.302 1.00 14.94 109 LEU A O 1
ATOM 752 N N . GLU A 1 110 ? 5.165 15.980 -10.072 1.00 14.55 110 GLU A N 1
ATOM 753 C CA . GLU A 1 110 ? 5.428 16.889 -11.184 1.00 14.85 110 GLU A CA 1
ATOM 754 C C . GLU A 1 110 ? 6.344 16.225 -12.212 1.00 13.30 110 GLU A C 1
ATOM 755 O O . GLU A 1 110 ? 6.289 16.546 -13.400 1.00 13.45 110 GLU A O 1
ATOM 761 N N . ARG A 1 111 ? 7.187 15.303 -11.754 1.00 12.92 111 ARG A N 1
ATOM 762 C CA 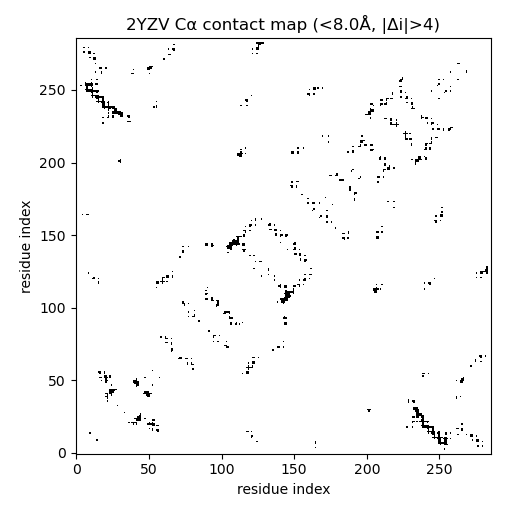. ARG A 1 111 ? 8.077 14.583 -12.659 1.00 13.86 111 ARG A CA 1
ATOM 763 C C . ARG A 1 111 ? 7.195 13.708 -13.549 1.00 13.35 111 ARG A C 1
ATOM 764 O O . ARG A 1 111 ? 7.380 13.652 -14.763 1.00 14.02 111 ARG A O 1
ATOM 772 N N . TYR A 1 112 ? 6.224 13.036 -12.937 1.00 13.52 112 TYR A N 1
ATOM 773 C CA . TYR A 1 112 ? 5.300 12.185 -13.677 1.00 13.78 112 TYR A CA 1
ATOM 774 C C . TYR A 1 112 ? 4.473 13.020 -14.656 1.00 13.94 112 TYR A C 1
ATOM 775 O O . TYR A 1 112 ? 4.286 12.644 -15.817 1.00 14.21 112 TYR A O 1
ATOM 784 N N . ALA A 1 113 ? 3.977 14.156 -14.182 1.00 13.85 113 ALA A N 1
ATOM 785 C CA . ALA A 1 113 ? 3.161 15.030 -15.012 1.00 13.83 113 ALA A CA 1
ATOM 786 C C . ALA A 1 113 ? 3.900 15.481 -16.265 1.00 14.10 113 ALA A C 1
ATOM 787 O O . ALA A 1 113 ? 3.294 15.652 -17.321 1.00 15.99 113 ALA A O 1
ATOM 789 N N . ALA A 1 114 ? 5.212 15.660 -16.152 1.00 13.05 114 ALA A N 1
ATOM 790 C CA . ALA A 1 114 ? 6.002 16.123 -17.284 1.00 14.11 114 ALA A CA 1
ATOM 791 C C . ALA A 1 114 ? 6.581 15.036 -18.179 1.00 15.22 114 ALA A C 1
ATOM 792 O O . ALA A 1 114 ? 6.749 15.252 -19.385 1.00 16.31 114 ALA A O 1
ATOM 794 N N . THR A 1 115 ? 6.878 13.875 -17.604 1.00 12.45 115 THR A N 1
ATOM 795 C CA . THR A 1 115 ? 7.495 12.790 -18.368 1.00 13.65 115 THR A CA 1
ATOM 796 C C . THR A 1 115 ? 6.642 11.563 -18.642 1.00 13.17 115 THR A C 1
ATOM 797 O O . THR A 1 115 ? 6.954 10.787 -19.549 1.00 13.54 115 THR A O 1
ATOM 801 N N . GLY A 1 116 ? 5.583 11.380 -17.861 1.00 12.93 116 GLY A N 1
ATOM 802 C CA . GLY A 1 116 ? 4.734 10.215 -18.044 1.00 12.08 116 GLY A CA 1
ATOM 803 C C . GLY A 1 116 ? 5.284 8.971 -17.362 1.00 12.19 116 GLY A C 1
ATOM 804 O O . GLY A 1 116 ? 4.682 7.901 -17.453 1.00 12.83 116 GLY A O 1
ATOM 805 N N . ASP A 1 117 ? 6.426 9.101 -16.688 1.00 11.15 117 ASP A N 1
ATOM 806 C CA . ASP A 1 117 ? 7.042 7.975 -15.979 1.00 11.02 117 ASP A CA 1
ATOM 807 C C . ASP A 1 117 ? 6.326 7.781 -14.641 1.00 11.71 117 ASP A C 1
ATOM 808 O O . ASP A 1 117 ? 6.452 8.607 -13.743 1.00 11.29 117 ASP A O 1
ATOM 813 N N . PRO A 1 118 ? 5.571 6.682 -14.490 1.00 11.59 118 PRO A N 1
ATOM 814 C CA . PRO A 1 118 ? 4.858 6.448 -13.229 1.00 13.31 118 PRO A CA 1
ATOM 815 C C . PRO A 1 118 ? 5.766 6.185 -12.030 1.00 13.53 118 PRO A C 1
ATOM 816 O O . PRO A 1 118 ? 5.391 6.474 -10.893 1.00 13.35 118 PRO A O 1
ATOM 820 N N . TYR A 1 119 ? 6.951 5.637 -12.279 1.00 12.81 119 TYR A N 1
ATOM 821 C CA . TYR A 1 119 ? 7.894 5.357 -11.197 1.00 13.23 119 TYR A CA 1
ATOM 822 C C . TYR A 1 119 ? 8.797 6.574 -11.085 1.00 12.92 119 TYR A C 1
ATOM 823 O O . TYR A 1 119 ? 10.005 6.507 -11.330 1.00 13.69 119 TYR A O 1
ATOM 832 N N . ALA A 1 120 ? 8.182 7.687 -10.694 1.00 12.18 120 ALA A N 1
ATOM 833 C CA . ALA A 1 120 ? 8.860 8.972 -10.596 1.00 13.38 120 ALA A CA 1
ATOM 834 C C . ALA A 1 120 ? 9.672 9.244 -9.341 1.00 15.52 120 ALA A C 1
ATOM 835 O O . ALA A 1 120 ? 10.179 10.349 -9.165 1.00 17.74 120 ALA A O 1
ATOM 837 N N . GLY A 1 121 ? 9.796 8.255 -8.465 1.00 14.84 121 GLY A N 1
ATOM 838 C CA . GLY A 1 121 ? 10.577 8.470 -7.262 1.00 16.71 121 GLY A CA 1
ATOM 839 C C . GLY A 1 121 ? 12.050 8.565 -7.614 1.00 16.99 121 GLY A C 1
ATOM 840 O O . GLY A 1 121 ? 12.495 7.962 -8.594 1.00 19.20 121 GLY A O 1
ATOM 841 N N . ASP A 1 122 ? 12.803 9.338 -6.840 1.00 19.49 122 ASP A N 1
ATOM 842 C CA . ASP A 1 122 ? 14.234 9.475 -7.082 1.00 21.46 122 ASP A CA 1
ATOM 843 C C . ASP A 1 122 ? 15.008 8.984 -5.866 1.00 22.32 122 ASP A C 1
ATOM 844 O O . ASP A 1 122 ? 14.422 8.696 -4.822 1.00 19.36 122 ASP A O 1
ATOM 849 N N . GLU A 1 123 ? 16.324 8.884 -6.009 1.00 23.34 123 GLU A N 1
ATOM 850 C CA . GLU A 1 123 ? 17.184 8.399 -4.936 1.00 25.47 123 GLU A CA 1
ATOM 851 C C . GLU A 1 123 ? 17.209 9.277 -3.691 1.00 24.83 123 GLU A C 1
ATOM 852 O O . GLU A 1 123 ? 17.705 8.857 -2.646 1.00 24.94 123 GLU A O 1
ATOM 858 N N . ALA A 1 124 ? 16.672 10.488 -3.793 1.00 24.87 124 ALA A N 1
ATOM 859 C CA . ALA A 1 124 ? 16.644 11.392 -2.647 1.00 24.71 124 ALA A CA 1
ATOM 860 C C . ALA A 1 124 ? 15.424 11.109 -1.773 1.00 24.42 124 ALA A C 1
ATOM 861 O O . ALA A 1 124 ? 15.336 11.582 -0.638 1.00 26.52 124 ALA A O 1
ATOM 863 N N . GLY A 1 125 ? 14.491 10.324 -2.302 1.00 21.61 125 GLY A N 1
ATOM 864 C CA . GLY A 1 125 ? 13.286 10.009 -1.556 1.00 18.48 125 GLY A CA 1
ATOM 865 C C . GLY A 1 125 ? 13.427 8.819 -0.627 1.00 15.48 125 GLY A C 1
ATOM 866 O O . GLY A 1 125 ? 13.138 7.687 -1.017 1.00 13.25 125 GLY A O 1
ATOM 867 N N . ALA A 1 126 ? 13.867 9.073 0.605 1.00 14.29 126 ALA A N 1
ATOM 868 C CA . ALA A 1 126 ? 14.035 8.011 1.593 1.00 12.28 126 ALA A CA 1
ATOM 869 C C . ALA A 1 126 ? 12.996 8.147 2.698 1.00 12.73 126 ALA A C 1
ATOM 870 O O . ALA A 1 126 ? 13.075 7.457 3.716 1.00 12.86 126 ALA A O 1
ATOM 872 N N . GLY A 1 127 ? 12.030 9.035 2.482 1.00 11.45 127 GLY A N 1
ATOM 873 C CA . GLY A 1 127 ? 10.974 9.272 3.451 1.00 12.93 127 GLY A CA 1
ATOM 874 C C . GLY A 1 127 ? 10.028 8.101 3.634 1.00 12.67 127 GLY A C 1
ATOM 875 O O . GLY A 1 127 ? 10.115 7.105 2.923 1.00 13.07 127 GLY A O 1
ATOM 876 N N . ASN A 1 128 ? 9.108 8.240 4.585 1.00 13.72 128 ASN A N 1
ATOM 877 C CA . ASN A 1 128 ? 8.154 7.186 4.915 1.00 12.28 128 ASN A CA 1
ATOM 878 C C . ASN A 1 128 ? 6.860 7.160 4.111 1.00 11.98 128 ASN A C 1
ATOM 879 O O . ASN A 1 128 ? 5.969 6.371 4.412 1.00 10.86 128 ASN A O 1
ATOM 884 N N . GLY A 1 129 ? 6.749 8.010 3.096 1.00 12.56 129 GLY A N 1
ATOM 885 C CA . GLY A 1 129 ? 5.532 8.041 2.300 1.00 12.21 129 GLY A CA 1
ATOM 886 C C . GLY A 1 129 ? 5.030 6.694 1.794 1.00 11.61 129 GLY A C 1
ATOM 887 O O . GLY A 1 129 ? 3.831 6.421 1.850 1.00 11.68 129 GLY A O 1
ATOM 888 N N . PRO A 1 130 ? 5.917 5.822 1.290 1.00 11.66 130 PRO A N 1
ATOM 889 C CA . PRO A 1 130 ? 5.453 4.523 0.794 1.00 11.07 130 PRO A CA 1
ATOM 890 C C . PRO A 1 130 ? 4.853 3.634 1.873 1.00 11.55 130 PRO A C 1
ATOM 891 O O . PRO A 1 130 ? 4.041 2.757 1.582 1.00 10.93 130 PRO A O 1
ATOM 895 N N . LEU A 1 131 ? 5.271 3.852 3.116 1.00 9.27 131 LEU A N 1
ATOM 896 C CA . LEU A 1 131 ? 4.791 3.042 4.230 1.00 10.10 131 LEU A CA 1
ATOM 897 C C . LEU A 1 131 ? 3.412 3.444 4.719 1.00 11.80 131 LEU A C 1
ATOM 898 O O . LEU A 1 131 ? 2.622 2.600 5.129 1.00 9.89 131 LEU A O 1
ATOM 903 N N . MET A 1 132 ? 3.137 4.741 4.682 1.00 14.58 132 MET A N 1
ATOM 904 C CA . MET A 1 132 ? 1.875 5.273 5.186 1.00 16.56 132 MET A CA 1
ATOM 905 C C . MET A 1 132 ? 0.628 4.877 4.414 1.00 16.46 132 MET A C 1
ATOM 906 O O . MET A 1 132 ? -0.481 4.972 4.942 1.00 18.41 132 MET A O 1
ATOM 911 N N . ARG A 1 133 ? 0.804 4.420 3.179 1.00 16.00 133 ARG A N 1
ATOM 912 C CA . ARG A 1 133 ? -0.328 4.075 2.322 1.00 16.38 133 ARG A CA 1
ATOM 913 C C . ARG A 1 133 ? -0.389 2.611 1.890 1.00 16.68 133 ARG A C 1
ATOM 914 O O . ARG A 1 133 ? -1.252 2.240 1.094 1.00 16.48 133 ARG A O 1
ATOM 922 N N . LEU A 1 134 ? 0.506 1.788 2.427 1.00 16.58 134 LEU A N 1
ATOM 923 C CA . LEU A 1 134 ? 0.617 0.375 2.054 1.00 15.45 134 LEU A CA 1
ATOM 924 C C . LEU A 1 134 ? -0.553 -0.611 2.197 1.00 15.97 134 LEU A C 1
ATOM 925 O O . LEU A 1 134 ? -0.852 -1.346 1.255 1.00 16.10 134 LEU A O 1
ATOM 930 N N . ALA A 1 135 ? -1.196 -0.642 3.363 1.00 13.13 135 ALA A N 1
ATOM 931 C CA . ALA A 1 135 ? -2.290 -1.581 3.635 1.00 12.15 135 ALA A CA 1
ATOM 932 C C . ALA A 1 135 ? -3.204 -1.987 2.473 1.00 12.31 135 ALA A C 1
ATOM 933 O O . ALA A 1 135 ? -3.414 -3.180 2.241 1.00 12.60 135 ALA A O 1
ATOM 935 N N . PRO A 1 136 ? -3.765 -1.018 1.735 1.00 10.63 136 PRO A N 1
ATOM 936 C CA . PRO A 1 136 ? -4.647 -1.386 0.617 1.00 10.84 136 PRO A CA 1
ATOM 937 C C . PRO A 1 136 ? -4.046 -2.415 -0.348 1.00 11.46 136 PRO A C 1
ATOM 938 O O . PRO A 1 136 ? -4.741 -3.327 -0.809 1.00 11.53 136 PRO A O 1
ATOM 942 N N . LEU A 1 137 ? -2.760 -2.271 -0.651 1.00 10.16 137 LEU A N 1
ATOM 943 C CA . LEU A 1 137 ? -2.100 -3.197 -1.564 1.00 10.17 137 LEU A CA 1
ATOM 944 C C . LEU A 1 137 ? -2.080 -4.613 -1.012 1.00 10.27 137 LEU A C 1
ATOM 945 O O . LEU A 1 137 ? -2.378 -5.571 -1.732 1.00 11.97 137 LEU A O 1
ATOM 950 N N . VAL A 1 138 ? -1.722 -4.753 0.261 1.00 9.29 138 VAL A N 1
ATOM 951 C CA . VAL A 1 138 ? -1.660 -6.078 0.872 1.00 10.43 138 VAL A CA 1
ATOM 952 C C . VAL A 1 138 ? -3.050 -6.697 1.021 1.00 12.08 138 VAL A C 1
ATOM 953 O O . VAL A 1 138 ? -3.213 -7.913 0.881 1.00 13.09 138 VAL A O 1
ATOM 957 N N . LEU A 1 139 ? -4.055 -5.871 1.295 1.00 11.81 139 LEU A N 1
ATOM 958 C CA . LEU A 1 139 ? -5.411 -6.394 1.442 1.00 11.92 139 LEU A CA 1
ATOM 959 C C . LEU A 1 139 ? -5.895 -7.075 0.166 1.00 13.94 139 LEU A C 1
ATOM 960 O O . LEU A 1 139 ? -6.528 -8.130 0.222 1.00 14.59 139 LEU A O 1
ATOM 965 N N . ALA A 1 140 ? -5.593 -6.473 -0.979 1.00 13.29 140 ALA A N 1
ATOM 966 C CA . ALA A 1 140 ? -6.033 -7.022 -2.260 1.00 14.75 140 ALA A CA 1
ATOM 967 C C . ALA A 1 140 ? -5.082 -8.037 -2.886 1.00 14.40 140 ALA A C 1
ATOM 968 O O . ALA A 1 140 ? -5.524 -8.968 -3.558 1.00 15.99 140 ALA A O 1
ATOM 970 N N . TYR A 1 141 ? -3.783 -7.875 -2.666 1.00 13.33 141 TYR A N 1
ATOM 971 C CA . TYR A 1 141 ? -2.808 -8.787 -3.260 1.00 13.13 141 TYR A CA 1
ATOM 972 C C . TYR A 1 141 ? -2.066 -9.659 -2.252 1.00 12.89 141 TYR A C 1
ATOM 973 O O . TYR A 1 141 ? -0.956 -10.122 -2.507 1.00 14.03 141 TYR A O 1
ATOM 982 N N . GLU A 1 142 ? -2.710 -9.899 -1.116 1.00 12.79 142 GLU A N 1
ATOM 983 C CA . GLU A 1 142 ? -2.146 -10.712 -0.044 1.00 14.21 142 GLU A CA 1
ATOM 984 C C . GLU A 1 142 ? -1.540 -12.030 -0.522 1.00 15.19 142 GLU A C 1
ATOM 985 O O . GLU A 1 142 ? -0.452 -12.418 -0.100 1.00 13.79 142 GLU A O 1
ATOM 991 N N . ASN A 1 143 ? -2.257 -12.707 -1.409 1.00 15.44 143 ASN A N 1
ATOM 992 C CA . ASN A 1 143 ? -1.833 -14.014 -1.893 1.00 16.84 143 ASN A CA 1
ATOM 993 C C . ASN A 1 143 ? -0.984 -14.048 -3.155 1.00 18.33 143 ASN A C 1
ATOM 994 O O . ASN A 1 143 ? -0.560 -15.122 -3.590 1.00 19.42 143 ASN A O 1
ATOM 999 N N . HIS A 1 144 ? -0.728 -12.885 -3.743 1.00 17.96 144 HIS A N 1
ATOM 1000 C CA . HIS A 1 144 ? 0.078 -12.827 -4.954 1.00 17.27 144 HIS A CA 1
ATOM 1001 C C . HIS A 1 144 ? 1.513 -13.251 -4.646 1.00 17.12 144 HIS A C 1
ATOM 1002 O O . HIS A 1 144 ? 2.124 -12.771 -3.693 1.00 16.83 144 HIS A O 1
ATOM 1009 N N . PRO A 1 145 ? 2.072 -14.165 -5.451 1.00 17.10 145 PRO A N 1
ATOM 1010 C CA . PRO A 1 145 ? 3.442 -14.633 -5.233 1.00 17.53 145 PRO A CA 1
ATOM 1011 C C . PRO A 1 145 ? 4.482 -13.513 -5.313 1.00 15.92 145 PRO A C 1
ATOM 1012 O O . PRO A 1 145 ? 5.553 -13.610 -4.716 1.00 18.12 145 PRO A O 1
ATOM 1016 N N . ASP A 1 146 ? 4.157 -12.452 -6.044 1.00 16.86 146 ASP A N 1
ATOM 1017 C CA . ASP A 1 146 ? 5.075 -11.330 -6.202 1.00 16.73 146 ASP A CA 1
ATOM 1018 C C . ASP A 1 146 ? 4.669 -10.125 -5.367 1.00 15.66 146 ASP A C 1
ATOM 1019 O O . ASP A 1 146 ? 4.975 -8.993 -5.731 1.00 14.60 146 ASP A O 1
ATOM 1024 N N . LEU A 1 147 ? 3.987 -10.367 -4.252 1.00 15.60 147 LEU A N 1
ATOM 1025 C CA . LEU A 1 147 ? 3.542 -9.274 -3.393 1.00 13.65 147 LEU A CA 1
ATOM 1026 C C . LEU A 1 147 ? 4.645 -8.288 -3.028 1.00 12.83 147 LEU A C 1
ATOM 1027 O O . LEU A 1 147 ? 4.443 -7.077 -3.113 1.00 12.53 147 LEU A O 1
ATOM 1032 N N . LEU A 1 148 ? 5.805 -8.791 -2.615 1.00 12.36 148 LEU A N 1
ATOM 1033 C CA . LEU A 1 148 ? 6.893 -7.898 -2.227 1.00 13.18 148 LEU A CA 1
ATOM 1034 C C . LEU A 1 148 ? 7.368 -7.038 -3.392 1.00 12.94 148 LEU A C 1
ATOM 1035 O O . LEU A 1 148 ? 7.742 -5.877 -3.205 1.00 12.42 148 LEU A O 1
ATOM 1040 N N . SER A 1 149 ? 7.337 -7.604 -4.596 1.00 13.59 149 SER A N 1
ATOM 1041 C CA . SER A 1 149 ? 7.747 -6.881 -5.792 1.00 13.73 149 SER A CA 1
ATOM 1042 C C . SER A 1 149 ? 6.725 -5.796 -6.120 1.00 13.06 149 SER A C 1
ATOM 1043 O O . SER A 1 149 ? 7.087 -4.701 -6.545 1.00 12.69 149 SER A O 1
ATOM 1046 N N . LEU A 1 150 ? 5.446 -6.104 -5.928 1.00 12.56 150 LEU A N 1
ATOM 1047 C CA . LEU A 1 150 ? 4.397 -5.126 -6.186 1.00 12.34 150 LEU A CA 1
ATOM 1048 C C . LEU A 1 150 ? 4.541 -3.995 -5.174 1.00 11.44 150 LEU A C 1
ATOM 1049 O O . LEU A 1 150 ? 4.322 -2.827 -5.498 1.00 11.87 150 LEU A O 1
ATOM 1054 N N . ALA A 1 151 ? 4.919 -4.346 -3.948 1.00 10.38 151 ALA A N 1
ATOM 1055 C CA . ALA A 1 151 ? 5.097 -3.338 -2.902 1.00 10.77 151 ALA A CA 1
ATOM 1056 C C . ALA A 1 151 ? 6.243 -2.402 -3.271 1.00 11.24 151 ALA A C 1
ATOM 1057 O O . ALA A 1 151 ? 6.154 -1.190 -3.065 1.00 10.88 151 ALA A O 1
ATOM 1059 N N . ARG A 1 152 ? 7.321 -2.960 -3.814 1.00 11.38 152 ARG A N 1
ATOM 1060 C CA . ARG A 1 152 ? 8.455 -2.134 -4.211 1.00 10.97 152 ARG A CA 1
ATOM 1061 C C . ARG A 1 152 ? 8.028 -1.194 -5.331 1.00 10.95 152 ARG A C 1
ATOM 1062 O O . ARG A 1 152 ? 8.377 -0.014 -5.335 1.00 11.08 152 ARG A O 1
ATOM 1070 N N . ARG A 1 153 ? 7.267 -1.717 -6.288 1.00 10.90 153 ARG A N 1
ATOM 1071 C CA . ARG A 1 153 ? 6.799 -0.891 -7.393 1.00 11.17 153 ARG A CA 1
ATOM 1072 C C . ARG A 1 153 ? 5.865 0.208 -6.882 1.00 10.93 153 ARG A C 1
ATOM 1073 O O . ARG A 1 153 ? 5.922 1.347 -7.350 1.00 12.75 153 ARG A O 1
ATOM 1081 N N . ALA A 1 154 ? 5.023 -0.127 -5.909 1.00 10.20 154 ALA A N 1
ATOM 1082 C CA . ALA A 1 154 ? 4.092 0.850 -5.342 1.00 11.97 154 ALA A CA 1
ATOM 1083 C C . ALA A 1 154 ? 4.853 1.964 -4.628 1.00 12.43 154 ALA A C 1
ATOM 1084 O O . ALA A 1 154 ? 4.404 3.112 -4.585 1.00 14.95 154 ALA A O 1
ATOM 1086 N N . ALA A 1 155 ? 6.004 1.629 -4.062 1.00 11.52 155 ALA A N 1
ATOM 1087 C CA . ALA A 1 155 ? 6.807 2.625 -3.371 1.00 11.19 155 ALA A CA 1
ATOM 1088 C C . ALA A 1 155 ? 7.532 3.499 -4.387 1.00 11.91 155 ALA A C 1
ATOM 1089 O O . ALA A 1 155 ? 7.619 4.716 -4.219 1.00 10.49 155 ALA A O 1
ATOM 1091 N N . ARG A 1 156 ? 8.031 2.862 -5.443 1.00 11.64 156 ARG A N 1
ATOM 1092 C CA . ARG A 1 156 ? 8.794 3.541 -6.487 1.00 12.06 156 ARG A CA 1
ATOM 1093 C C . ARG A 1 156 ? 8.071 4.664 -7.217 1.00 12.84 156 ARG A C 1
ATOM 1094 O O . ARG A 1 156 ? 8.711 5.490 -7.872 1.00 12.15 156 ARG A O 1
ATOM 1102 N N . THR A 1 157 ? 6.747 4.700 -7.116 1.00 11.70 157 THR A N 1
ATOM 1103 C CA . THR A 1 157 ? 5.994 5.760 -7.770 1.00 12.11 157 THR A CA 1
ATOM 1104 C C . THR A 1 157 ? 6.387 7.126 -7.213 1.00 12.92 157 THR A C 1
ATOM 1105 O O . THR A 1 157 ? 6.424 8.111 -7.951 1.00 13.19 157 THR A O 1
ATOM 1109 N N . THR A 1 158 ? 6.704 7.183 -5.921 1.00 10.81 158 THR A N 1
ATOM 1110 C CA . THR A 1 158 ? 7.058 8.452 -5.288 1.00 11.29 158 THR A CA 1
ATOM 1111 C C . THR A 1 158 ? 8.401 8.491 -4.560 1.00 11.02 158 THR A C 1
ATOM 1112 O O . THR A 1 158 ? 8.933 9.573 -4.296 1.00 12.76 158 THR A O 1
ATOM 1116 N N . HIS A 1 159 ? 8.943 7.322 -4.226 1.00 11.84 159 HIS A N 1
ATOM 1117 C CA . HIS A 1 159 ? 10.215 7.243 -3.508 1.00 12.60 159 HIS A CA 1
ATOM 1118 C C . HIS A 1 159 ? 11.153 6.240 -4.159 1.00 13.11 159 HIS A C 1
ATOM 1119 O O . HIS A 1 159 ? 10.745 5.123 -4.486 1.00 15.03 159 HIS A O 1
ATOM 1126 N N . GLY A 1 160 ? 12.417 6.624 -4.321 1.00 11.89 160 GLY A N 1
ATOM 1127 C CA . GLY A 1 160 ? 13.369 5.732 -4.959 1.00 13.57 160 GLY A CA 1
ATOM 1128 C C . GLY A 1 160 ? 14.586 5.303 -4.157 1.00 13.57 160 GLY A C 1
ATOM 1129 O O . GLY A 1 160 ? 15.408 4.541 -4.664 1.00 14.32 160 GLY A O 1
ATOM 1130 N N . ALA A 1 161 ? 14.717 5.780 -2.921 1.00 12.39 161 ALA A N 1
ATOM 1131 C CA . ALA A 1 161 ? 15.861 5.406 -2.090 1.00 12.27 161 ALA A CA 1
ATOM 1132 C C . ALA A 1 161 ? 15.794 3.930 -1.707 1.00 12.21 161 ALA A C 1
ATOM 1133 O O . ALA A 1 161 ? 14.733 3.419 -1.344 1.00 12.00 161 ALA A O 1
ATOM 1135 N N . ARG A 1 162 ? 16.936 3.254 -1.775 1.00 11.61 162 ARG A N 1
ATOM 1136 C CA . ARG A 1 162 ? 17.009 1.836 -1.450 1.00 11.53 162 ARG A CA 1
ATOM 1137 C C . ARG A 1 162 ? 16.326 1.465 -0.139 1.00 11.97 162 ARG A C 1
ATOM 1138 O O . ARG A 1 162 ? 15.536 0.521 -0.093 1.00 11.54 162 ARG A O 1
ATOM 1146 N N . GLU A 1 163 ? 16.636 2.198 0.926 1.00 11.81 163 GLU A N 1
ATOM 1147 C CA . GLU A 1 163 ? 16.062 1.884 2.228 1.00 12.61 163 GLU A CA 1
ATOM 1148 C C . GLU A 1 163 ? 14.556 2.071 2.307 1.00 11.35 163 GLU A C 1
ATOM 1149 O O . GLU A 1 163 ? 13.897 1.405 3.101 1.00 10.12 163 GLU A O 1
ATOM 1155 N N . ALA A 1 164 ? 14.007 2.973 1.498 1.00 10.34 164 ALA A N 1
ATOM 1156 C CA . ALA A 1 164 ? 12.563 3.185 1.504 1.00 10.83 164 ALA A CA 1
ATOM 1157 C C . ALA A 1 164 ? 11.893 2.023 0.781 1.00 11.16 164 ALA A C 1
ATOM 1158 O O . ALA A 1 164 ? 10.860 1.519 1.219 1.00 10.07 164 ALA A O 1
ATOM 1160 N N . LEU A 1 165 ? 12.484 1.596 -0.330 1.00 9.85 165 LEU A N 1
ATOM 1161 C CA . LEU A 1 165 ? 11.930 0.476 -1.076 1.00 9.15 165 LEU A CA 1
ATOM 1162 C C . LEU A 1 165 ? 11.959 -0.789 -0.215 1.00 10.00 165 LEU A C 1
ATOM 1163 O O . LEU A 1 165 ? 10.971 -1.515 -0.135 1.00 10.10 165 LEU A O 1
ATOM 1168 N N . GLU A 1 166 ? 13.087 -1.040 0.445 1.00 9.07 166 GLU A N 1
ATOM 1169 C CA . GLU A 1 166 ? 13.213 -2.231 1.281 1.00 9.27 166 GLU A CA 1
ATOM 1170 C C . GLU A 1 166 ? 12.307 -2.174 2.511 1.00 9.10 166 GLU A C 1
ATOM 1171 O O . GLU A 1 166 ? 11.760 -3.193 2.928 1.00 9.83 166 GLU A O 1
ATOM 1177 N N . ALA A 1 167 ? 12.157 -0.992 3.100 1.00 8.66 167 ALA A N 1
ATOM 1178 C CA . ALA A 1 167 ? 11.298 -0.854 4.274 1.00 7.24 167 ALA A CA 1
ATOM 1179 C C . ALA A 1 167 ? 9.860 -1.181 3.882 1.00 8.10 167 ALA A C 1
ATOM 1180 O O . ALA A 1 167 ? 9.105 -1.752 4.670 1.00 7.63 167 ALA A O 1
ATOM 1182 N N . THR A 1 168 ? 9.489 -0.819 2.658 1.00 8.11 168 THR A N 1
ATOM 1183 C CA . THR A 1 168 ? 8.145 -1.085 2.167 1.00 7.90 168 THR A CA 1
ATOM 1184 C C . THR A 1 168 ? 7.948 -2.590 2.008 1.00 8.41 168 THR A C 1
ATOM 1185 O O . THR A 1 168 ? 6.886 -3.124 2.336 1.00 7.84 168 THR A O 1
ATOM 1189 N N . GLU A 1 169 ? 8.974 -3.276 1.515 1.00 8.49 169 GLU A N 1
ATOM 1190 C CA . GLU A 1 169 ? 8.891 -4.722 1.344 1.00 8.39 169 GLU A CA 1
ATOM 1191 C C . GLU A 1 169 ? 8.742 -5.402 2.702 1.00 8.78 169 GLU A C 1
ATOM 1192 O O . GLU A 1 169 ? 7.971 -6.355 2.848 1.00 9.23 169 GLU A O 1
ATOM 1198 N N . VAL A 1 170 ? 9.476 -4.908 3.695 1.00 8.34 170 VAL A N 1
ATOM 1199 C CA . VAL A 1 170 ? 9.404 -5.468 5.039 1.00 8.39 170 VAL A CA 1
ATOM 1200 C C . VAL A 1 170 ? 8.000 -5.258 5.611 1.00 8.54 170 VAL A C 1
ATOM 1201 O O . VAL A 1 170 ? 7.429 -6.170 6.206 1.00 9.73 170 VAL A O 1
ATOM 1205 N N . LEU A 1 171 ? 7.424 -4.071 5.419 1.00 7.28 171 LEU A N 1
ATOM 1206 C CA . LEU A 1 171 ? 6.079 -3.829 5.934 1.00 7.80 171 LEU A CA 1
ATOM 1207 C C . LEU A 1 171 ? 5.056 -4.691 5.189 1.00 8.63 171 LEU A C 1
ATOM 1208 O O . LEU A 1 171 ? 4.089 -5.158 5.781 1.00 8.67 171 LEU A O 1
ATOM 1213 N N . ALA A 1 172 ? 5.270 -4.909 3.896 1.00 7.99 172 ALA A N 1
ATOM 1214 C CA . ALA A 1 172 ? 4.348 -5.737 3.128 1.00 8.41 172 ALA A CA 1
ATOM 1215 C C . ALA A 1 172 ? 4.347 -7.141 3.728 1.00 9.30 172 ALA A C 1
ATOM 1216 O O . ALA A 1 172 ? 3.291 -7.749 3.907 1.00 9.23 172 ALA A O 1
ATOM 1218 N N . TRP A 1 173 ? 5.534 -7.646 4.051 1.00 8.70 173 TRP A N 1
ATOM 1219 C CA . TRP A 1 173 ? 5.657 -8.976 4.642 1.00 8.45 173 TRP A CA 1
ATOM 1220 C C . TRP A 1 173 ? 4.952 -9.002 5.998 1.00 8.46 173 TRP A C 1
ATOM 1221 O O . TRP A 1 173 ? 4.182 -9.916 6.291 1.00 9.92 173 TRP A O 1
ATOM 1232 N N . LEU A 1 174 ? 5.218 -7.989 6.819 1.00 8.64 174 LEU A N 1
ATOM 1233 C CA . LEU A 1 174 ? 4.607 -7.894 8.139 1.00 8.17 174 LEU A CA 1
ATOM 1234 C C . LEU A 1 174 ? 3.086 -7.907 8.068 1.00 7.16 174 LEU A C 1
ATOM 1235 O O . LEU A 1 174 ? 2.425 -8.622 8.825 1.00 8.95 174 LEU A O 1
ATOM 1240 N N . LEU A 1 175 ? 2.527 -7.112 7.162 1.00 8.47 175 LEU A N 1
ATOM 1241 C CA . LEU A 1 175 ? 1.081 -7.056 7.041 1.00 8.47 175 LEU A CA 1
ATOM 1242 C C . LEU A 1 175 ? 0.503 -8.380 6.557 1.00 10.00 175 LEU A C 1
ATOM 1243 O O . LEU A 1 175 ? -0.503 -8.836 7.085 1.00 10.49 175 LEU A O 1
ATOM 1248 N N . ARG A 1 176 ? 1.136 -8.998 5.565 1.00 9.82 176 ARG A N 1
ATOM 1249 C CA . ARG A 1 176 ? 0.638 -10.278 5.062 1.00 9.14 176 ARG A CA 1
ATOM 1250 C C . ARG A 1 176 ? 0.620 -11.310 6.187 1.00 9.51 176 ARG A C 1
ATOM 1251 O O . ARG A 1 176 ? -0.381 -11.997 6.397 1.00 9.53 176 ARG A O 1
ATOM 1259 N N . GLU A 1 177 ? 1.728 -11.416 6.913 1.00 10.40 177 GLU A N 1
ATOM 1260 C CA . GLU A 1 177 ? 1.819 -12.380 8.006 1.00 10.05 177 GLU A CA 1
ATOM 1261 C C . GLU A 1 177 ? 0.820 -12.085 9.113 1.00 11.01 177 GLU A C 1
ATOM 1262 O O . GLU A 1 177 ? 0.194 -13.000 9.657 1.00 11.40 177 GLU A O 1
ATOM 1268 N N . ALA A 1 178 ? 0.667 -10.810 9.457 1.00 9.77 178 ALA A N 1
ATOM 1269 C CA . ALA A 1 178 ? -0.275 -10.441 10.500 1.00 10.77 178 ALA A CA 1
ATOM 1270 C C . ALA A 1 178 ? -1.702 -10.806 10.095 1.00 11.00 178 ALA A C 1
ATOM 1271 O O . ALA A 1 178 ? -2.469 -11.326 10.906 1.00 11.37 178 ALA A O 1
ATOM 1273 N N . LEU A 1 179 ? -2.058 -10.539 8.840 1.00 11.14 179 LEU A N 1
ATO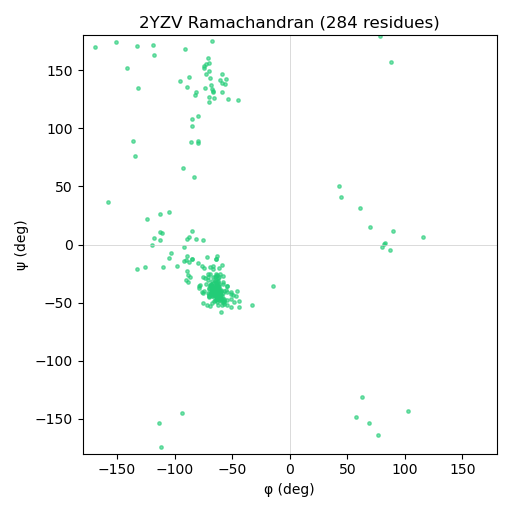M 1274 C CA . LEU A 1 179 ? -3.401 -10.846 8.350 1.00 11.04 179 LEU A CA 1
ATOM 1275 C C . LEU A 1 179 ? -3.678 -12.343 8.385 1.00 12.24 179 LEU A C 1
ATOM 1276 O O . LEU A 1 179 ? -4.831 -12.769 8.483 1.00 13.46 179 LEU A O 1
ATOM 1281 N N . ARG A 1 180 ? -2.614 -13.130 8.307 1.00 12.33 180 ARG A N 1
ATOM 1282 C CA . ARG A 1 180 ? -2.739 -14.580 8.318 1.00 13.36 180 ARG A CA 1
ATOM 1283 C C . ARG A 1 180 ? -2.705 -15.173 9.717 1.00 14.63 180 ARG A C 1
ATOM 1284 O O . ARG A 1 180 ? -2.724 -16.394 9.884 1.00 16.43 180 ARG A O 1
ATOM 1292 N N . GLY A 1 181 ? -2.659 -14.305 10.723 1.00 13.62 181 GLY A N 1
ATOM 1293 C CA . GLY A 1 181 ? -2.663 -14.768 12.095 1.00 13.64 181 GLY A CA 1
ATOM 1294 C C . GLY A 1 181 ? -1.330 -15.053 12.752 1.00 13.54 181 GLY A C 1
ATOM 1295 O O . GLY A 1 181 ? -1.294 -15.649 13.830 1.00 14.46 181 GLY A O 1
ATOM 1296 N N . ALA A 1 182 ? -0.234 -14.637 12.129 1.00 13.55 182 ALA A N 1
ATOM 1297 C CA . ALA A 1 182 ? 1.081 -14.873 12.713 1.00 13.46 182 ALA A CA 1
ATOM 1298 C C . ALA A 1 182 ? 1.179 -14.179 14.071 1.00 13.69 182 ALA A C 1
ATOM 1299 O O . ALA A 1 182 ? 0.669 -13.072 14.254 1.00 15.03 182 ALA A O 1
ATOM 1301 N N . PRO A 1 183 ? 1.834 -14.827 15.046 1.00 14.14 183 PRO A N 1
ATOM 1302 C CA . PRO A 1 183 ? 1.983 -14.252 16.385 1.00 14.37 183 PRO A CA 1
ATOM 1303 C C . PRO A 1 183 ? 2.974 -13.090 16.433 1.00 13.15 183 PRO A C 1
ATOM 1304 O O . PRO A 1 183 ? 3.864 -12.986 15.584 1.00 12.15 183 PRO A O 1
ATOM 1308 N N . LYS A 1 184 ? 2.802 -12.220 17.424 1.00 14.58 184 LYS A N 1
ATOM 1309 C CA . LYS A 1 184 ? 3.667 -11.055 17.582 1.00 14.24 184 LYS A CA 1
ATOM 1310 C C . LYS A 1 184 ? 5.147 -11.423 17.560 1.00 15.15 184 LYS A C 1
ATOM 1311 O O . LYS A 1 184 ? 5.951 -10.734 16.934 1.00 13.56 184 LYS A O 1
ATOM 1317 N N . GLU A 1 185 ? 5.511 -12.511 18.234 1.00 14.59 185 GLU A N 1
ATOM 1318 C CA . GLU A 1 185 ? 6.906 -12.932 18.275 1.00 15.48 185 GLU A CA 1
ATOM 1319 C C . GLU A 1 185 ? 7.468 -13.220 16.882 1.00 13.15 185 GLU A C 1
ATOM 1320 O O . GLU A 1 185 ? 8.610 -12.875 16.585 1.00 14.51 185 GLU A O 1
ATOM 1326 N N . ALA A 1 186 ? 6.666 -13.851 16.031 1.00 12.48 186 ALA A N 1
ATOM 1327 C CA . ALA A 1 186 ? 7.099 -14.175 14.675 1.00 11.55 186 ALA A CA 1
ATOM 1328 C C . ALA A 1 186 ? 7.257 -12.903 13.847 1.00 12.11 186 ALA A C 1
ATOM 1329 O O . ALA A 1 186 ? 8.210 -12.766 13.076 1.00 12.02 186 ALA A O 1
ATOM 1331 N N . LEU A 1 187 ? 6.317 -11.978 14.009 1.00 11.79 187 LEU A N 1
ATOM 1332 C CA . LEU A 1 187 ? 6.364 -10.715 13.276 1.00 11.49 187 LEU A CA 1
ATOM 1333 C C . LEU A 1 187 ? 7.623 -9.933 13.627 1.00 10.76 187 LEU A C 1
ATOM 1334 O O . LEU A 1 187 ? 8.339 -9.460 12.742 1.00 11.02 187 LEU A O 1
ATOM 1339 N N . LEU A 1 188 ? 7.905 -9.810 14.919 1.00 10.93 188 LEU A N 1
ATOM 1340 C CA . LEU A 1 188 ? 9.083 -9.072 15.361 1.00 10.30 188 LEU A CA 1
ATOM 1341 C C . LEU A 1 188 ? 10.405 -9.765 15.036 1.00 10.86 188 LEU A C 1
ATOM 1342 O O . LEU A 1 188 ? 11.431 -9.106 14.905 1.00 11.21 188 LEU A O 1
ATOM 1347 N N . ALA A 1 189 ? 10.383 -11.088 14.888 1.00 11.09 189 ALA A N 1
ATOM 1348 C CA . ALA A 1 189 ? 11.604 -11.822 14.577 1.00 11.12 189 ALA A CA 1
ATOM 1349 C C . ALA A 1 189 ? 12.066 -11.546 13.145 1.00 11.60 189 ALA A C 1
ATOM 1350 O O . ALA A 1 189 ? 13.250 -11.680 12.839 1.00 13.22 189 ALA A O 1
ATOM 1352 N N . LEU A 1 190 ? 11.130 -11.169 12.272 1.00 10.92 190 LEU A N 1
ATOM 1353 C CA . LEU A 1 190 ? 11.463 -10.825 10.888 1.00 11.99 190 LEU A CA 1
ATOM 1354 C C . LEU A 1 190 ? 12.440 -11.819 10.267 1.00 13.99 190 LEU A C 1
ATOM 1355 O O . LEU A 1 190 ? 13.351 -11.429 9.536 1.00 13.68 190 LEU A O 1
ATOM 1360 N N . GLU A 1 191 ? 12.225 -13.100 10.543 1.00 16.65 191 GLU A N 1
ATOM 1361 C CA . GLU A 1 191 ? 13.108 -14.164 10.072 1.00 17.56 191 GLU A CA 1
ATOM 1362 C C . GLU A 1 191 ? 13.588 -14.125 8.615 1.00 16.91 191 GLU A C 1
ATOM 1363 O O . GLU A 1 191 ? 14.780 -14.266 8.355 1.00 16.74 191 GLU A O 1
ATOM 1369 N N . PRO A 1 192 ? 12.680 -13.931 7.648 1.00 16.54 192 PRO A N 1
ATOM 1370 C CA . PRO A 1 192 ? 13.136 -13.898 6.252 1.00 17.24 192 PRO A CA 1
ATOM 1371 C C . PRO A 1 192 ? 14.080 -12.751 5.888 1.00 16.70 192 PRO A C 1
ATOM 1372 O O . PRO A 1 192 ? 14.707 -12.767 4.827 1.00 18.38 192 PRO A O 1
ATOM 1376 N N . PHE A 1 193 ? 14.190 -11.763 6.767 1.00 14.82 193 PHE A N 1
ATOM 1377 C CA . PHE A 1 193 ? 15.053 -10.617 6.512 1.00 15.55 193 PHE A CA 1
ATOM 1378 C C . PHE A 1 193 ? 16.365 -10.680 7.288 1.00 17.60 193 PHE A C 1
ATOM 1379 O O . PHE A 1 193 ? 17.263 -9.860 7.076 1.00 16.64 193 PHE A O 1
ATOM 1387 N N . ARG A 1 194 ? 16.478 -11.661 8.179 1.00 19.32 194 ARG A N 1
ATOM 1388 C CA . ARG A 1 194 ? 17.691 -11.827 8.969 1.00 21.52 194 ARG A CA 1
ATOM 1389 C C . ARG A 1 194 ? 18.809 -12.311 8.049 1.00 22.31 194 ARG A C 1
ATOM 1390 O O . ARG A 1 194 ? 18.678 -13.340 7.385 1.00 23.93 194 ARG A O 1
ATOM 1398 N N . GLY A 1 195 ? 19.901 -11.553 8.007 1.00 23.11 195 GLY A N 1
ATOM 1399 C CA . GLY A 1 195 ? 21.023 -11.916 7.160 1.00 24.85 195 GLY A CA 1
ATOM 1400 C C . GLY A 1 195 ? 20.842 -11.494 5.713 1.00 24.56 195 GLY A C 1
ATOM 1401 O O . GLY A 1 195 ? 21.713 -11.738 4.878 1.00 26.18 195 GLY A O 1
ATOM 1402 N N . ALA A 1 196 ? 19.713 -10.859 5.410 1.00 23.67 196 ALA A N 1
ATOM 1403 C CA . ALA A 1 196 ? 19.438 -10.412 4.047 1.00 23.22 196 ALA A CA 1
ATOM 1404 C C . ALA A 1 196 ? 20.273 -9.186 3.694 1.00 23.02 196 ALA A C 1
ATOM 1405 O O . ALA A 1 196 ? 20.667 -8.418 4.572 1.00 21.89 196 ALA A O 1
ATOM 1407 N N . ASP A 1 197 ? 20.544 -9.010 2.404 1.00 23.35 197 ASP A N 1
ATOM 1408 C CA . ASP A 1 197 ? 21.327 -7.872 1.940 1.00 23.16 197 ASP A CA 1
ATOM 1409 C C . ASP A 1 197 ? 20.448 -6.629 1.873 1.00 21.46 197 ASP A C 1
ATOM 1410 O O . ASP A 1 197 ? 19.858 -6.316 0.836 1.00 21.27 197 ASP A O 1
ATOM 1415 N N . LEU A 1 198 ? 20.361 -5.933 3.001 1.00 18.95 198 LEU A N 1
ATOM 1416 C CA . LEU A 1 198 ? 19.555 -4.726 3.105 1.00 17.40 198 LEU A CA 1
ATOM 1417 C C . LEU A 1 198 ? 20.430 -3.522 3.423 1.00 16.65 198 LEU A C 1
ATOM 1418 O O . LEU A 1 198 ? 21.578 -3.664 3.850 1.00 17.99 198 LEU A O 1
ATOM 1423 N N . HIS A 1 199 ? 19.880 -2.335 3.208 1.00 14.99 199 HIS A N 1
ATOM 1424 C CA . HIS A 1 199 ? 20.594 -1.105 3.515 1.00 15.03 199 HIS A CA 1
ATOM 1425 C C . HIS A 1 199 ? 20.972 -1.204 4.998 1.00 14.28 199 HIS A C 1
ATOM 1426 O O . HIS A 1 199 ? 20.174 -1.648 5.820 1.00 13.30 199 HIS A O 1
ATOM 1433 N N . PRO A 1 200 ? 22.203 -0.807 5.356 1.00 13.81 200 PRO A N 1
ATOM 1434 C CA . PRO A 1 200 ? 22.667 -0.869 6.746 1.00 13.73 200 PRO A CA 1
ATOM 1435 C C . PRO A 1 200 ? 21.694 -0.352 7.803 1.00 13.07 200 PRO A C 1
ATOM 1436 O O . PRO A 1 200 ? 21.576 -0.939 8.880 1.00 13.13 200 PRO A O 1
ATOM 1440 N N . ALA A 1 201 ? 21.007 0.747 7.505 1.00 13.94 201 ALA A N 1
ATOM 1441 C CA . ALA A 1 201 ? 20.063 1.324 8.458 1.00 15.49 201 ALA A CA 1
ATOM 1442 C C . ALA A 1 201 ? 18.887 0.387 8.696 1.00 15.29 201 ALA A C 1
ATOM 1443 O O . ALA A 1 201 ? 18.437 0.210 9.832 1.00 15.60 201 ALA A O 1
ATOM 1445 N N . LEU A 1 202 ? 18.391 -0.218 7.623 1.00 15.37 202 LEU A N 1
ATOM 1446 C CA . LEU A 1 202 ? 17.265 -1.131 7.740 1.00 15.34 202 LEU A CA 1
ATOM 1447 C C . LEU A 1 202 ? 17.734 -2.431 8.381 1.00 15.21 202 LEU A C 1
ATOM 1448 O O . LEU A 1 202 ? 16.999 -3.063 9.135 1.00 14.70 202 LEU A O 1
ATOM 1453 N N . ARG A 1 203 ? 18.971 -2.819 8.086 1.00 15.89 203 ARG A N 1
ATOM 1454 C CA . ARG A 1 203 ? 19.545 -4.029 8.656 1.00 15.92 203 ARG A CA 1
ATOM 1455 C C . ARG A 1 203 ? 19.567 -3.876 10.179 1.00 15.27 203 ARG A C 1
ATOM 1456 O O . ARG A 1 203 ? 19.253 -4.814 10.916 1.00 14.95 203 ARG A O 1
ATOM 1464 N N . ARG A 1 204 ? 19.937 -2.691 10.656 1.00 14.65 204 ARG A N 1
ATOM 1465 C CA . ARG A 1 204 ? 19.971 -2.466 12.095 1.00 14.43 204 ARG A CA 1
ATOM 1466 C C . ARG A 1 204 ? 18.583 -2.580 12.712 1.00 15.18 204 ARG A C 1
ATOM 1467 O O . ARG A 1 204 ? 18.444 -3.013 13.855 1.00 14.81 204 ARG A O 1
ATOM 1475 N N . VAL A 1 205 ? 17.555 -2.198 11.957 1.00 12.98 205 VAL A N 1
ATOM 1476 C CA . VAL A 1 205 ? 16.194 -2.287 12.468 1.00 11.97 205 VAL A CA 1
ATOM 1477 C C . VAL A 1 205 ? 15.781 -3.750 12.588 1.00 13.27 205 VAL A C 1
ATOM 1478 O O . VAL A 1 205 ? 15.345 -4.201 13.648 1.00 13.51 205 VAL A O 1
ATOM 1482 N N . VAL A 1 206 ? 15.936 -4.488 11.495 1.00 13.97 206 VAL A N 1
ATOM 1483 C CA . VAL A 1 206 ? 15.568 -5.897 11.460 1.00 17.00 206 VAL A CA 1
ATOM 1484 C C . VAL A 1 206 ? 16.298 -6.724 12.515 1.00 17.45 206 VAL A C 1
ATOM 1485 O O . VAL A 1 206 ? 15.751 -7.695 13.041 1.00 18.64 206 VAL A O 1
ATOM 1489 N N . GLU A 1 207 ? 17.527 -6.334 12.836 1.00 16.62 207 GLU A N 1
ATOM 1490 C CA . GLU A 1 207 ? 18.311 -7.062 13.824 1.00 18.17 207 GLU A CA 1
ATOM 1491 C C . GLU A 1 207 ? 18.054 -6.671 15.278 1.00 18.32 207 GLU A C 1
ATOM 1492 O O . GLU A 1 207 ? 18.810 -7.06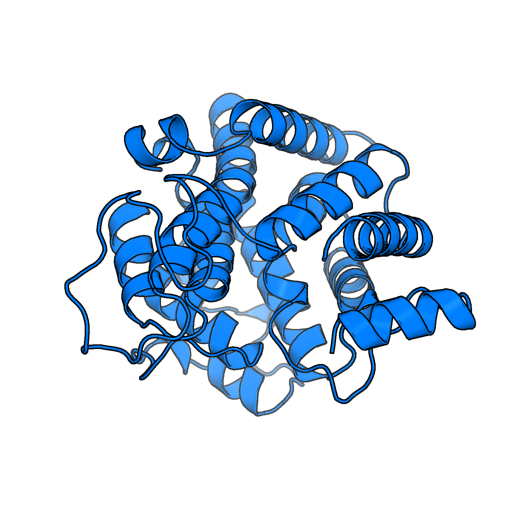4 16.172 1.00 20.38 207 GLU A O 1
ATOM 1498 N N . GLY A 1 208 ? 16.994 -5.902 15.518 1.00 16.03 208 GLY A N 1
ATOM 1499 C CA . GLY A 1 208 ? 16.663 -5.524 16.883 1.00 14.23 208 GLY A CA 1
ATOM 1500 C C . GLY A 1 208 ? 16.735 -4.059 17.270 1.00 14.95 208 GLY A C 1
ATOM 1501 O O . GLY A 1 208 ? 16.579 -3.719 18.444 1.00 14.60 208 GLY A O 1
ATOM 1502 N N . GLY A 1 209 ? 16.969 -3.183 16.301 1.00 12.79 209 GLY A N 1
ATOM 1503 C CA . GLY A 1 209 ? 17.044 -1.770 16.619 1.00 14.52 209 GLY A CA 1
ATOM 1504 C C . GLY A 1 209 ? 15.747 -1.228 17.197 1.00 12.65 209 GLY A C 1
ATOM 1505 O O . GLY A 1 209 ? 15.752 -0.286 17.989 1.00 15.82 209 GLY A O 1
ATOM 1506 N N . PHE A 1 210 ? 14.631 -1.841 16.821 1.00 11.42 210 PHE A N 1
ATOM 1507 C CA . PHE A 1 210 ? 13.317 -1.400 17.277 1.00 10.51 210 PHE A CA 1
ATOM 1508 C C . PHE A 1 210 ? 12.980 -1.682 18.744 1.00 9.64 210 PHE A C 1
ATOM 1509 O O . PHE A 1 210 ? 11.984 -1.172 19.257 1.00 11.09 210 PHE A O 1
ATOM 1517 N N . TRP A 1 211 ? 13.791 -2.487 19.426 1.00 11.09 211 TRP A N 1
ATOM 1518 C CA . TRP A 1 211 ? 13.502 -2.791 20.828 1.00 10.74 211 TRP A CA 1
ATOM 1519 C C . TRP A 1 211 ? 13.707 -1.564 21.720 1.00 13.08 211 TRP A C 1
ATOM 1520 O O . TRP A 1 211 ? 13.183 -1.501 22.838 1.00 12.89 211 TRP A O 1
ATOM 1531 N N . GLU A 1 212 ? 14.466 -0.590 21.229 1.00 11.71 212 GLU A N 1
ATOM 1532 C CA . GLU A 1 212 ? 14.711 0.621 22.002 1.00 13.07 212 GLU A CA 1
ATOM 1533 C C . GLU A 1 212 ? 13.724 1.707 21.602 1.00 14.31 212 GLU A C 1
ATOM 1534 O O . GLU A 1 212 ? 13.408 1.862 20.425 1.00 15.20 212 GLU A O 1
ATOM 1540 N N . ALA A 1 213 ? 13.240 2.458 22.586 1.00 14.38 213 ALA A N 1
ATOM 1541 C CA . ALA A 1 213 ? 12.289 3.533 22.320 1.00 13.68 213 ALA A CA 1
ATOM 1542 C C . ALA A 1 213 ? 12.965 4.652 21.537 1.00 14.72 213 ALA A C 1
ATOM 1543 O O . ALA A 1 213 ? 14.080 5.064 21.862 1.00 15.63 213 ALA A O 1
ATOM 1545 N N . PRO A 1 214 ? 12.306 5.148 20.478 1.00 13.98 214 PRO A N 1
ATOM 1546 C CA . PRO A 1 214 ? 12.866 6.230 19.664 1.00 14.65 214 PRO A CA 1
ATOM 1547 C C . PRO A 1 214 ? 12.871 7.536 20.456 1.00 15.24 214 PRO A C 1
ATOM 1548 O O . PRO A 1 214 ? 12.087 7.700 21.392 1.00 16.60 214 PRO A O 1
ATOM 1552 N N . GLU A 1 215 ? 13.751 8.458 20.078 1.00 16.78 215 GLU A N 1
ATOM 1553 C CA . GLU A 1 215 ? 13.828 9.753 20.746 1.00 20.10 215 GLU A CA 1
ATOM 1554 C C . GLU A 1 215 ? 12.799 10.703 20.138 1.00 19.30 215 GLU A C 1
ATOM 1555 O O . GLU A 1 215 ? 12.533 11.777 20.681 1.00 19.50 215 GLU A O 1
ATOM 1561 N N . GLU A 1 216 ? 12.238 10.305 18.998 1.00 18.47 216 GLU A N 1
ATOM 1562 C CA . GLU A 1 216 ? 11.217 11.091 18.310 1.00 20.06 216 GLU A CA 1
ATOM 1563 C C . GLU A 1 216 ? 10.595 10.248 17.203 1.00 19.04 216 GLU A C 1
ATOM 1564 O O . GLU A 1 216 ? 11.084 9.161 16.906 1.00 18.97 216 GLU A O 1
ATOM 1570 N N . GLY A 1 217 ? 9.510 10.739 16.611 1.00 16.94 217 GLY A N 1
ATOM 1571 C CA . GLY A 1 217 ? 8.876 10.013 15.522 1.00 15.42 217 GLY A CA 1
ATOM 1572 C C . GLY A 1 217 ? 9.606 10.410 14.251 1.00 14.36 217 GLY A C 1
ATOM 1573 O O . GLY A 1 217 ? 9.442 11.539 13.787 1.00 13.70 217 GLY A O 1
ATOM 1574 N N . PRO A 1 218 ? 10.412 9.510 13.660 1.00 14.74 218 PRO A N 1
ATOM 1575 C CA . PRO A 1 218 ? 11.176 9.791 12.438 1.00 15.40 218 PRO A CA 1
ATOM 1576 C C . PRO A 1 218 ? 10.384 9.844 11.138 1.00 15.14 218 PRO A C 1
ATOM 1577 O O . PRO A 1 218 ? 9.353 9.186 10.997 1.00 15.41 218 PRO A O 1
ATOM 1581 N N . GLY A 1 219 ? 10.902 10.623 10.193 1.00 14.17 219 GLY A N 1
ATOM 1582 C CA . GLY A 1 219 ? 10.290 10.741 8.881 1.00 14.33 219 GLY A CA 1
ATOM 1583 C C . GLY A 1 219 ? 11.023 9.814 7.921 1.00 13.04 219 GLY A C 1
ATOM 1584 O O . GLY A 1 219 ? 10.514 9.467 6.860 1.00 15.60 219 GLY A O 1
ATOM 1585 N N . TYR A 1 220 ? 12.228 9.410 8.315 1.00 11.47 220 TYR A N 1
ATOM 1586 C CA . TYR A 1 220 ? 13.078 8.512 7.531 1.00 11.70 220 TYR A CA 1
ATOM 1587 C C . TYR A 1 220 ? 12.428 7.125 7.568 1.00 10.81 220 TYR A C 1
ATOM 1588 O O . TYR A 1 220 ? 12.151 6.609 8.642 1.00 11.84 220 TYR A O 1
ATOM 1597 N N . ALA A 1 221 ? 12.193 6.526 6.399 1.00 10.75 221 ALA A N 1
ATOM 1598 C CA . ALA A 1 221 ? 11.525 5.221 6.322 1.00 10.37 221 ALA A CA 1
ATOM 1599 C C . ALA A 1 221 ? 11.975 4.153 7.320 1.00 10.33 221 ALA A C 1
ATOM 1600 O O . ALA A 1 221 ? 11.146 3.582 8.026 1.00 8.46 221 ALA A O 1
ATOM 1602 N N . PRO A 1 222 ? 13.281 3.850 7.383 1.00 9.51 222 PRO A N 1
ATOM 1603 C CA . PRO A 1 222 ? 13.708 2.826 8.343 1.00 9.75 222 PRO A CA 1
ATOM 1604 C C . PRO A 1 222 ? 13.349 3.207 9.779 1.00 10.73 222 PRO A C 1
ATOM 1605 O O . PRO A 1 222 ? 12.945 2.355 10.575 1.00 10.23 222 PRO A O 1
ATOM 1609 N N . GLY A 1 223 ? 13.501 4.489 10.103 1.00 10.21 223 GLY A N 1
ATOM 1610 C CA . GLY A 1 223 ? 13.193 4.957 11.445 1.00 10.62 223 GLY A CA 1
ATOM 1611 C C . GLY A 1 223 ? 11.709 4.916 11.755 1.00 9.54 223 GLY A C 1
ATOM 1612 O O . GLY A 1 223 ? 11.308 4.643 12.892 1.00 10.79 223 GLY A O 1
ATOM 1613 N N . THR A 1 224 ? 10.883 5.192 10.751 1.00 8.62 224 THR A N 1
ATOM 1614 C CA . THR A 1 224 ? 9.438 5.169 10.944 1.00 7.94 224 THR A CA 1
ATOM 1615 C C . THR A 1 224 ? 9.007 3.733 11.207 1.00 8.29 224 THR A C 1
ATOM 1616 O O . THR A 1 224 ? 8.205 3.463 12.103 1.00 7.47 224 THR A O 1
ATOM 1620 N N . LEU A 1 225 ? 9.547 2.813 10.416 1.00 9.18 225 LEU A N 1
ATOM 1621 C CA . LEU A 1 225 ? 9.231 1.404 10.587 1.00 8.87 225 LEU A CA 1
ATOM 1622 C C . LEU A 1 225 ? 9.656 0.956 11.983 1.00 9.26 225 LEU A C 1
ATOM 1623 O O . LEU A 1 225 ? 8.899 0.284 12.686 1.00 8.35 225 LEU A O 1
ATOM 1628 N N . ALA A 1 226 ? 10.859 1.347 12.392 1.00 8.86 226 ALA A N 1
ATOM 1629 C CA . ALA A 1 226 ? 11.374 0.966 13.707 1.00 9.66 226 ALA A CA 1
ATOM 1630 C C . ALA A 1 226 ? 10.515 1.502 14.850 1.00 9.42 226 ALA A C 1
ATOM 1631 O O . ALA A 1 226 ? 10.330 0.827 15.864 1.00 10.18 226 ALA A O 1
ATOM 1633 N N . ALA A 1 227 ? 9.994 2.717 14.690 1.00 7.92 227 ALA A N 1
ATOM 1634 C CA . ALA A 1 227 ? 9.159 3.320 15.725 1.00 8.36 227 ALA A CA 1
ATOM 1635 C C . ALA A 1 227 ? 7.835 2.576 15.841 1.00 8.66 227 ALA A C 1
ATOM 1636 O O . ALA A 1 227 ? 7.318 2.367 16.943 1.00 7.81 227 ALA A O 1
ATOM 1638 N N . ALA A 1 228 ? 7.282 2.179 14.700 1.00 7.94 228 ALA A N 1
ATOM 1639 C CA . ALA A 1 228 ? 6.020 1.453 14.692 1.00 9.04 228 ALA A CA 1
ATOM 1640 C C . ALA A 1 228 ? 6.223 0.075 15.314 1.00 8.78 228 ALA A C 1
ATOM 1641 O O . ALA A 1 228 ? 5.388 -0.395 16.085 1.00 9.12 228 ALA A O 1
ATOM 1643 N N . LEU A 1 229 ? 7.341 -0.567 14.985 1.00 9.42 229 LEU A N 1
ATOM 1644 C CA . LEU A 1 229 ? 7.633 -1.887 15.531 1.00 9.34 229 LEU A CA 1
ATOM 1645 C C . LEU A 1 229 ? 7.843 -1.816 17.044 1.00 9.09 229 LEU A C 1
ATOM 1646 O O . LEU A 1 229 ? 7.447 -2.720 17.773 1.00 9.01 229 LEU A O 1
ATOM 1651 N N . TRP A 1 230 ? 8.469 -0.742 17.514 1.00 10.13 230 TRP A N 1
ATOM 1652 C CA . TRP A 1 230 ? 8.692 -0.570 18.944 1.00 9.54 230 TRP A CA 1
ATOM 1653 C C . TRP A 1 230 ? 7.350 -0.450 19.668 1.00 8.87 230 TRP A C 1
ATOM 1654 O O . TRP A 1 230 ? 7.117 -1.105 20.681 1.00 8.33 230 TRP A O 1
ATOM 1665 N N . ALA A 1 231 ? 6.467 0.392 19.139 1.00 8.90 231 ALA A N 1
ATOM 1666 C CA . ALA A 1 231 ? 5.157 0.600 19.747 1.00 9.24 231 ALA A CA 1
ATOM 1667 C C . ALA A 1 231 ? 4.354 -0.692 19.745 1.00 9.50 231 ALA A C 1
ATOM 1668 O O . ALA A 1 231 ? 3.617 -0.983 20.688 1.00 10.30 231 ALA A O 1
ATOM 1670 N N . PHE A 1 232 ? 4.501 -1.468 18.676 1.00 9.77 232 PHE A N 1
ATOM 1671 C CA . PHE A 1 232 ? 3.792 -2.735 18.560 1.00 8.64 232 PHE A CA 1
ATOM 1672 C C . PHE A 1 232 ? 4.341 -3.725 19.589 1.00 10.78 232 PHE A C 1
ATOM 1673 O O . PHE A 1 232 ? 3.583 -4.442 20.242 1.00 11.67 232 PHE A O 1
ATOM 1681 N N . ALA A 1 233 ? 5.658 -3.742 19.746 1.00 9.50 233 ALA A N 1
ATOM 1682 C CA . ALA A 1 233 ? 6.292 -4.652 20.697 1.00 11.33 233 ALA A CA 1
ATOM 1683 C C . ALA A 1 233 ? 5.931 -4.343 22.149 1.00 12.36 233 ALA A C 1
ATOM 1684 O O . ALA A 1 233 ? 5.684 -5.255 22.943 1.00 14.04 233 ALA A O 1
ATOM 1686 N N . ARG A 1 234 ? 5.889 -3.061 22.499 1.00 12.22 234 ARG A N 1
ATOM 1687 C CA . ARG A 1 234 ? 5.596 -2.676 23.875 1.00 12.61 234 ARG A CA 1
ATOM 1688 C C . ARG A 1 234 ? 4.116 -2.551 24.224 1.00 13.60 234 ARG A C 1
ATOM 1689 O O . ARG A 1 234 ? 3.738 -2.728 25.382 1.00 15.10 234 ARG A O 1
ATOM 1697 N N . GLY A 1 235 ? 3.281 -2.237 23.239 1.00 13.45 235 GLY A N 1
ATOM 1698 C CA . GLY A 1 235 ? 1.859 -2.111 23.503 1.00 14.15 235 GLY A CA 1
ATOM 1699 C C . GLY A 1 235 ? 1.229 -3.475 23.710 1.00 15.21 235 GLY A C 1
ATOM 1700 O O . GLY A 1 235 ? 1.501 -4.406 22.955 1.00 16.18 235 GLY A O 1
ATOM 1701 N N . ARG A 1 236 ? 0.393 -3.600 24.738 1.00 16.25 236 ARG A N 1
ATOM 1702 C CA . ARG A 1 236 ? -0.270 -4.868 25.033 1.00 17.28 236 ARG A CA 1
ATOM 1703 C C . ARG A 1 236 ? -1.582 -5.025 24.267 1.00 17.58 236 ARG A C 1
ATOM 1704 O O . ARG A 1 236 ? -2.134 -6.123 24.173 1.00 18.90 236 ARG A O 1
ATOM 1712 N N . ASP A 1 237 ? -2.076 -3.917 23.725 1.00 16.42 237 ASP A N 1
ATOM 1713 C CA . ASP A 1 237 ? -3.292 -3.915 22.926 1.00 16.28 237 ASP A CA 1
ATOM 1714 C C . ASP A 1 237 ? -3.188 -2.770 21.925 1.00 15.75 237 ASP A C 1
ATOM 1715 O O . ASP A 1 237 ? -2.235 -1.992 21.970 1.00 14.46 237 ASP A O 1
ATOM 1720 N N . PHE A 1 238 ? -4.153 -2.673 21.019 1.00 14.55 238 PHE A N 1
ATOM 1721 C CA . PHE A 1 238 ? -4.122 -1.626 20.003 1.00 13.75 238 PHE A CA 1
ATOM 1722 C C . PHE A 1 238 ? -3.986 -0.226 20.597 1.00 14.75 238 PHE A C 1
ATOM 1723 O O . PHE A 1 238 ? -3.109 0.552 20.206 1.00 14.39 238 PHE A O 1
ATOM 1731 N N . GLU A 1 239 ? -4.862 0.092 21.541 1.00 14.79 239 GLU A N 1
ATOM 1732 C CA . GLU A 1 239 ? -4.865 1.403 22.177 1.00 15.62 239 GLU A CA 1
ATOM 1733 C C . GLU A 1 239 ? -3.538 1.781 22.829 1.00 15.23 239 GLU A C 1
ATOM 1734 O O . GLU A 1 239 ? -3.001 2.862 22.580 1.00 13.81 239 GLU A O 1
ATOM 1740 N N . GLU A 1 240 ? -3.001 0.895 23.661 1.00 14.46 240 GLU A N 1
ATOM 1741 C CA . GLU A 1 240 ? -1.745 1.195 24.340 1.00 15.05 240 GLU A CA 1
ATOM 1742 C C . GLU A 1 240 ? -0.593 1.425 23.367 1.00 14.06 240 GLU A C 1
ATOM 1743 O O . GLU A 1 240 ? 0.193 2.363 23.535 1.00 14.27 240 GLU A O 1
ATOM 1749 N N . GLY A 1 241 ? -0.496 0.570 22.353 1.00 12.51 241 GLY A N 1
ATOM 1750 C CA . GLY A 1 241 ? 0.562 0.716 21.370 1.00 12.13 241 GLY A CA 1
ATOM 1751 C C . GLY A 1 241 ? 0.393 1.993 20.565 1.00 10.14 241 GLY A C 1
ATOM 1752 O O . GLY A 1 241 ? 1.371 2.670 20.255 1.00 10.47 241 GLY A O 1
ATOM 1753 N N . MET A 1 242 ? -0.847 2.330 20.228 1.00 9.57 242 MET A N 1
ATOM 1754 C CA . MET A 1 242 ? -1.104 3.545 19.460 1.00 8.27 242 MET A CA 1
ATOM 1755 C C . MET A 1 242 ? -0.683 4.786 20.239 1.00 8.86 242 MET A C 1
ATOM 1756 O O . MET A 1 242 ? -0.085 5.708 19.677 1.00 8.55 242 MET A O 1
ATOM 1761 N N . ARG A 1 243 ? -0.998 4.821 21.531 1.00 10.34 243 ARG A N 1
ATOM 1762 C CA . ARG A 1 243 ? -0.606 5.969 22.342 1.00 10.15 243 ARG A CA 1
ATOM 1763 C C . ARG A 1 243 ? 0.915 6.064 22.429 1.00 9.87 243 ARG A C 1
ATOM 1764 O O . ARG A 1 243 ? 1.471 7.158 22.411 1.00 10.00 243 ARG A O 1
ATOM 1772 N N . LEU A 1 244 ? 1.595 4.924 22.514 1.00 10.12 244 LEU A N 1
ATOM 1773 C CA . LEU A 1 244 ? 3.052 4.950 22.569 1.00 10.36 244 LEU A CA 1
ATOM 1774 C C . LEU A 1 244 ? 3.593 5.543 21.275 1.00 9.82 244 LEU A C 1
ATOM 1775 O O . LEU A 1 244 ? 4.499 6.373 21.288 1.00 11.65 244 LEU A O 1
ATOM 1780 N N . ALA A 1 245 ? 3.019 5.119 20.155 1.00 10.11 245 ALA A N 1
ATOM 1781 C CA . ALA A 1 245 ? 3.471 5.596 18.856 1.00 9.68 245 ALA A CA 1
ATOM 1782 C C . ALA A 1 245 ? 3.300 7.092 18.638 1.00 10.33 245 ALA A C 1
ATOM 1783 O O . ALA A 1 245 ? 4.250 7.784 18.271 1.00 9.95 245 ALA A O 1
ATOM 1785 N N . VAL A 1 246 ? 2.098 7.602 18.860 1.00 10.42 246 VAL A N 1
ATOM 1786 C CA . VAL A 1 246 ? 1.880 9.017 18.611 1.00 11.10 246 VAL A CA 1
ATOM 1787 C C . VAL A 1 246 ? 2.554 9.940 19.610 1.00 11.47 246 VAL A C 1
ATOM 1788 O O . VAL A 1 246 ? 2.912 11.060 19.261 1.00 10.54 246 VAL A O 1
ATOM 1792 N N . ASN A 1 247 ? 2.763 9.474 20.837 1.00 11.07 247 ASN A N 1
ATOM 1793 C CA . ASN A 1 247 ? 3.402 10.325 21.824 1.00 11.17 247 ASN A CA 1
ATOM 1794 C C . ASN A 1 247 ? 4.906 10.491 21.642 1.00 11.58 247 ASN A C 1
ATOM 1795 O O . ASN A 1 247 ? 5.572 11.136 22.453 1.00 13.70 247 ASN A O 1
ATOM 1800 N N . LEU A 1 248 ? 5.437 9.918 20.565 1.00 11.37 248 LEU A N 1
ATOM 1801 C CA . LEU A 1 248 ? 6.850 10.080 20.244 1.00 12.03 248 LEU A CA 1
ATOM 1802 C C . LEU A 1 248 ? 6.968 11.447 19.582 1.00 12.68 248 LEU A C 1
ATOM 1803 O O . LEU A 1 248 ? 8.057 11.997 19.449 1.00 12.48 248 LEU A O 1
ATOM 1808 N N . GLY A 1 249 ? 5.827 11.986 19.162 1.00 12.65 249 GLY A N 1
ATOM 1809 C CA . GLY A 1 249 ? 5.822 13.277 18.501 1.00 13.17 249 GLY A CA 1
ATOM 1810 C C . GLY A 1 249 ? 6.469 13.190 17.130 1.00 13.65 249 GLY A C 1
ATOM 1811 O O . GLY A 1 249 ? 6.478 12.128 16.504 1.00 13.44 249 GLY A O 1
ATOM 1812 N N . GLY A 1 250 ? 7.020 14.305 16.660 1.00 13.83 250 GLY A N 1
ATOM 1813 C CA . GLY A 1 250 ? 7.652 14.311 15.352 1.00 14.50 250 GLY A CA 1
ATOM 1814 C C . GLY A 1 250 ? 6.650 13.997 14.255 1.00 12.54 250 GLY A C 1
ATOM 1815 O O . GLY A 1 250 ? 5.566 14.581 14.213 1.00 14.18 250 GLY A O 1
ATOM 1816 N N . ASP A 1 251 ? 7.001 13.068 13.371 1.00 12.59 251 ASP A N 1
ATOM 1817 C CA . ASP A 1 251 ? 6.118 12.686 12.271 1.00 13.83 251 ASP A CA 1
ATOM 1818 C C . ASP A 1 251 ? 5.134 11.657 12.816 1.00 12.23 251 ASP A C 1
ATOM 1819 O O . ASP A 1 251 ? 5.028 10.537 12.314 1.00 11.76 251 ASP A O 1
ATOM 1824 N N . ALA A 1 252 ? 4.405 12.068 13.844 1.00 10.96 252 ALA A N 1
ATOM 1825 C CA . ALA A 1 252 ? 3.451 11.210 14.537 1.00 10.34 252 ALA A CA 1
ATOM 1826 C C . ALA A 1 252 ? 2.287 10.686 13.710 1.00 10.55 252 ALA A C 1
ATOM 1827 O O . ALA A 1 252 ? 1.785 9.595 13.977 1.00 11.90 252 ALA A O 1
ATOM 1829 N N . ASP A 1 253 ? 1.839 11.456 12.727 1.00 9.67 253 ASP A N 1
ATOM 1830 C CA . ASP A 1 253 ? 0.732 11.002 11.896 1.00 10.32 253 ASP A CA 1
ATOM 1831 C C . ASP A 1 253 ? 1.141 9.756 11.117 1.00 10.49 253 ASP A C 1
ATOM 1832 O O . ASP A 1 253 ? 0.372 8.804 11.001 1.00 11.06 253 ASP A O 1
ATOM 1837 N N . THR A 1 254 ? 2.364 9.758 10.604 1.00 10.58 254 THR A N 1
ATOM 1838 C CA . THR A 1 254 ? 2.845 8.634 9.816 1.00 11.11 254 THR A CA 1
ATOM 1839 C C . THR A 1 254 ? 3.293 7.449 10.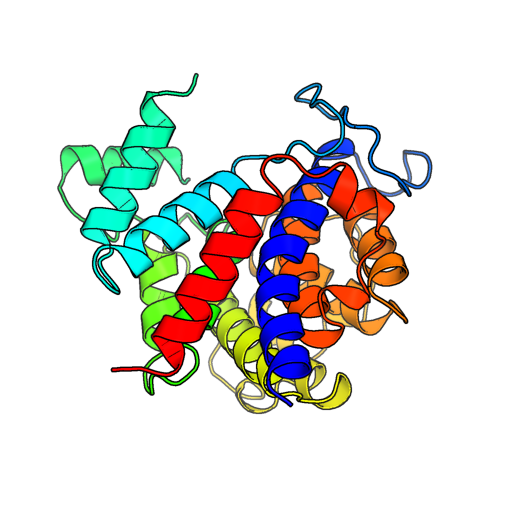666 1.00 9.94 254 THR A C 1
ATOM 1840 O O . THR A 1 254 ? 3.076 6.299 10.288 1.00 10.71 254 THR A O 1
ATOM 1844 N N . VAL A 1 255 ? 3.919 7.715 11.809 1.00 9.54 255 VAL A N 1
ATOM 1845 C CA . VAL A 1 255 ? 4.320 6.617 12.684 1.00 8.80 255 VAL A CA 1
ATOM 1846 C C . VAL A 1 255 ? 3.015 5.988 13.170 1.00 8.89 255 VAL A C 1
ATOM 1847 O O . VAL A 1 255 ? 2.887 4.767 13.243 1.00 8.58 255 VAL A O 1
ATOM 1851 N N . GLY A 1 256 ? 2.040 6.833 13.491 1.00 7.94 256 GLY A N 1
ATOM 1852 C CA . GLY A 1 256 ? 0.752 6.329 13.929 1.00 8.08 256 GLY A CA 1
ATOM 1853 C C . GLY A 1 256 ? 0.067 5.513 12.842 1.00 7.99 256 GLY A C 1
ATOM 1854 O O . GLY A 1 256 ? -0.538 4.476 13.123 1.00 8.98 256 GLY A O 1
ATOM 1855 N N . ALA A 1 257 ? 0.162 5.968 11.596 1.00 8.89 257 ALA A N 1
ATOM 1856 C CA . ALA A 1 257 ? -0.468 5.256 10.484 1.00 7.85 257 ALA A CA 1
ATOM 1857 C C . ALA A 1 257 ? 0.184 3.904 10.220 1.00 8.07 257 ALA A C 1
ATOM 1858 O O . ALA A 1 257 ? -0.503 2.934 9.901 1.00 7.67 257 ALA A O 1
ATOM 1860 N N . VAL A 1 258 ? 1.506 3.832 10.342 1.00 9.19 258 VAL A N 1
ATOM 1861 C CA . VAL A 1 258 ? 2.200 2.566 10.109 1.00 7.96 258 VAL A CA 1
ATOM 1862 C C . VAL A 1 258 ? 1.865 1.601 11.243 1.00 8.34 258 VAL A C 1
ATOM 1863 O O . VAL A 1 258 ? 1.556 0.435 10.997 1.00 7.55 258 VAL A O 1
ATOM 1867 N N . TYR A 1 259 ? 1.915 2.089 12.481 1.00 8.49 259 TYR A N 1
ATOM 1868 C CA . TYR A 1 259 ? 1.569 1.252 13.625 1.00 8.61 259 TYR A CA 1
ATOM 1869 C C . TYR A 1 259 ? 0.129 0.769 13.466 1.00 9.44 259 TYR A C 1
ATOM 1870 O O . TYR A 1 259 ? -0.184 -0.395 13.716 1.00 8.96 259 TYR A O 1
ATOM 1879 N N . GLY A 1 260 ? -0.743 1.683 13.052 1.00 8.00 260 GLY A N 1
ATOM 1880 C CA . GLY A 1 260 ? -2.149 1.359 12.880 1.00 9.46 260 GLY A CA 1
ATOM 1881 C C . GLY A 1 260 ? -2.412 0.218 11.918 1.00 9.94 260 GLY A C 1
ATOM 1882 O O . GLY A 1 260 ? -3.288 -0.615 12.160 1.00 10.75 260 GLY A O 1
ATOM 1883 N N . GLN A 1 261 ? -1.665 0.185 10.821 1.00 8.53 261 GLN A N 1
ATOM 1884 C CA . GLN A 1 261 ? -1.816 -0.870 9.828 1.00 8.76 261 GLN A CA 1
ATOM 1885 C C . GLN A 1 261 ? -1.419 -2.222 10.401 1.00 9.20 261 GLN A C 1
ATOM 1886 O O . GLN A 1 261 ? -2.150 -3.202 10.263 1.00 9.54 261 GLN A O 1
ATOM 1892 N N . LEU A 1 262 ? -0.253 -2.269 11.037 1.00 8.52 262 LEU A N 1
ATOM 1893 C CA . LEU A 1 262 ? 0.247 -3.516 11.606 1.00 8.81 262 LEU A CA 1
ATOM 1894 C C . LEU A 1 262 ? -0.589 -3.988 12.778 1.00 9.79 262 LEU A C 1
ATOM 1895 O O . LEU A 1 262 ? -1.007 -5.144 12.816 1.00 10.71 262 LEU A O 1
ATOM 1900 N N . ALA A 1 263 ? -0.831 -3.094 13.730 1.00 10.08 263 ALA A N 1
ATOM 1901 C CA . ALA A 1 263 ? -1.623 -3.436 14.908 1.00 8.90 263 ALA A CA 1
ATOM 1902 C C . ALA A 1 263 ? -3.082 -3.699 14.530 1.00 9.88 263 ALA A C 1
ATOM 1903 O O . ALA A 1 263 ? -3.755 -4.512 15.166 1.00 10.62 263 ALA A O 1
ATOM 1905 N N . GLY A 1 264 ? -3.569 -3.021 13.493 1.00 10.11 264 GLY A N 1
ATOM 1906 C CA . GLY A 1 264 ? -4.942 -3.233 13.060 1.00 11.31 264 GLY A CA 1
ATOM 1907 C C . GLY A 1 264 ? -5.115 -4.635 12.501 1.00 10.76 264 GLY A C 1
ATOM 1908 O O . GLY A 1 264 ? -6.114 -5.311 12.764 1.00 13.04 264 GLY A O 1
ATOM 1909 N N . ALA A 1 265 ? -4.137 -5.078 11.719 1.00 11.24 265 ALA A N 1
ATOM 1910 C CA . ALA A 1 265 ? -4.185 -6.418 11.137 1.00 10.37 265 ALA A CA 1
ATOM 1911 C C . ALA A 1 265 ? -4.004 -7.479 12.220 1.00 12.35 265 ALA A C 1
ATOM 1912 O O . ALA A 1 265 ? -4.596 -8.563 12.155 1.00 11.68 265 ALA A O 1
ATOM 1914 N N . TYR A 1 266 ? -3.185 -7.162 13.216 1.00 11.14 266 TYR A N 1
ATOM 1915 C CA . TYR A 1 266 ? -2.896 -8.088 14.306 1.00 12.81 266 TYR A CA 1
ATOM 1916 C C . TYR A 1 266 ? -4.028 -8.232 15.323 1.00 14.32 266 TYR A C 1
ATOM 1917 O O . TYR A 1 266 ? -4.435 -9.352 15.653 1.00 14.87 266 TYR A O 1
ATOM 1926 N N . TYR A 1 267 ? -4.531 -7.103 15.819 1.00 13.69 267 TYR A N 1
ATOM 1927 C CA . TYR A 1 267 ? -5.596 -7.101 16.825 1.00 13.67 267 TYR A CA 1
ATOM 1928 C C . TYR A 1 267 ? -7.008 -7.129 16.243 1.00 14.83 267 TYR A C 1
ATOM 1929 O O . TYR A 1 267 ? -7.949 -7.585 16.904 1.00 15.55 267 TYR A O 1
ATOM 1938 N N . GLY A 1 268 ? -7.161 -6.625 15.023 1.00 12.86 268 GLY A N 1
ATOM 1939 C CA . GLY A 1 268 ? -8.465 -6.610 14.381 1.00 13.72 268 GLY A CA 1
ATOM 1940 C C . GLY A 1 268 ? -9.294 -5.374 14.686 1.00 13.40 268 GLY A C 1
ATOM 1941 O O . GLY A 1 268 ? -9.085 -4.706 15.697 1.00 14.75 268 GLY A O 1
ATOM 1942 N N . LEU A 1 269 ? -10.246 -5.078 13.805 1.00 14.60 269 LEU A N 1
ATOM 1943 C CA . LEU A 1 269 ? -11.118 -3.916 13.953 1.00 14.24 269 LEU A CA 1
ATOM 1944 C C . LEU A 1 269 ? -11.834 -3.869 15.302 1.00 15.87 269 LEU A C 1
ATOM 1945 O O . LEU A 1 269 ? -11.963 -2.805 15.906 1.00 15.08 269 LEU A O 1
ATOM 1950 N N . GLY A 1 270 ? -12.298 -5.025 15.766 1.00 15.58 270 GLY A N 1
ATOM 1951 C CA . GLY A 1 270 ? -13.009 -5.077 17.031 1.00 17.75 270 GLY A CA 1
ATOM 1952 C C . GLY A 1 270 ? -12.205 -4.635 18.239 1.00 17.12 270 GLY A C 1
ATOM 1953 O O . GLY A 1 270 ? -12.782 -4.275 19.268 1.00 18.69 270 GLY A O 1
ATOM 1954 N N . ALA A 1 271 ? -10.878 -4.653 18.117 1.00 16.98 271 ALA A N 1
ATOM 1955 C CA . ALA A 1 271 ? -9.993 -4.270 19.210 1.00 17.44 271 ALA A CA 1
ATOM 1956 C C . ALA A 1 271 ? -9.655 -2.782 19.227 1.00 17.03 271 ALA A C 1
ATOM 1957 O O . ALA A 1 271 ? -9.065 -2.286 20.188 1.00 19.45 271 ALA A O 1
ATOM 1959 N N . ILE A 1 272 ? -10.017 -2.072 18.164 1.00 14.88 272 ILE A N 1
ATOM 1960 C CA . ILE A 1 272 ? -9.755 -0.637 18.097 1.00 15.84 272 ILE A CA 1
ATOM 1961 C C . ILE A 1 272 ? -10.849 0.097 18.873 1.00 15.13 272 ILE A C 1
ATOM 1962 O O . ILE A 1 272 ? -12.037 -0.173 18.683 1.00 15.62 272 ILE A O 1
ATOM 1967 N N . PRO A 1 273 ? -10.465 1.026 19.766 1.00 14.88 273 PRO A N 1
ATOM 1968 C CA . PRO A 1 273 ? -11.449 1.778 20.554 1.00 15.24 273 PRO A CA 1
ATOM 1969 C C . PRO A 1 273 ? -12.615 2.283 19.714 1.00 16.15 273 PRO A C 1
ATOM 1970 O O . PRO A 1 273 ? -12.421 2.986 18.721 1.00 17.12 273 PRO A O 1
ATOM 1974 N N . GLY A 1 274 ? -13.829 1.919 20.120 1.00 16.19 274 GLY A N 1
ATOM 1975 C CA . GLY A 1 274 ? -15.008 2.338 19.388 1.00 16.64 274 GLY A CA 1
ATOM 1976 C C . GLY A 1 274 ? -15.133 3.839 19.211 1.00 16.68 274 GLY A C 1
ATOM 1977 O O . GLY A 1 274 ? -15.548 4.308 18.148 1.00 16.19 274 GLY A O 1
ATOM 1978 N N . ARG A 1 275 ? -14.779 4.601 20.242 1.00 16.63 275 ARG A N 1
ATOM 1979 C CA . ARG A 1 275 ? -14.879 6.051 20.162 1.00 17.47 275 ARG A CA 1
ATOM 1980 C C . ARG A 1 275 ? -13.950 6.629 19.097 1.00 17.01 275 ARG A C 1
ATOM 1981 O O . ARG A 1 275 ? -14.256 7.661 18.504 1.00 17.87 275 ARG A O 1
ATOM 1989 N N . TRP A 1 276 ? -12.816 5.973 18.859 1.00 15.63 276 TRP A N 1
ATOM 1990 C CA . TRP A 1 276 ? -11.886 6.443 17.834 1.00 14.76 276 TRP A CA 1
ATOM 1991 C C . TRP A 1 276 ? -12.501 6.207 16.458 1.00 16.07 276 TRP A C 1
ATOM 1992 O O . TRP A 1 276 ? -12.452 7.076 15.585 1.00 16.81 276 TRP A O 1
ATOM 2003 N N . LEU A 1 277 ? -13.086 5.029 16.270 1.00 16.22 277 LEU A N 1
ATOM 2004 C CA . LEU A 1 277 ? -13.720 4.688 15.002 1.00 15.62 277 LEU A CA 1
ATOM 2005 C C . LEU A 1 277 ? -14.956 5.550 14.736 1.00 16.34 277 LEU A C 1
ATOM 2006 O O . LEU A 1 277 ? -15.165 6.013 13.618 1.00 15.69 277 LEU A O 1
ATOM 2011 N N . ARG A 1 278 ? -15.773 5.772 15.760 1.00 16.82 278 ARG A N 1
ATOM 2012 C CA . ARG A 1 278 ? -16.976 6.578 15.581 1.00 18.30 278 ARG A CA 1
ATOM 2013 C C . ARG A 1 278 ? -16.675 8.023 15.208 1.00 17.32 278 ARG A C 1
ATOM 2014 O O . ARG A 1 278 ? -17.486 8.681 14.556 1.00 19.15 278 ARG A O 1
ATOM 2022 N N . ALA A 1 279 ? -15.505 8.510 15.610 1.00 16.99 279 ALA A N 1
ATOM 2023 C CA . ALA A 1 279 ? -15.107 9.886 15.324 1.00 15.25 279 ALA A CA 1
ATOM 2024 C C . ALA A 1 279 ? -14.361 10.017 13.998 1.00 14.27 279 ALA A C 1
ATOM 2025 O O . ALA A 1 279 ? -14.186 11.118 13.484 1.00 16.08 279 ALA A O 1
ATOM 2027 N N . LEU A 1 280 ? -13.937 8.884 13.449 1.00 13.86 280 LEU A N 1
ATOM 2028 C CA . LEU A 1 280 ? -13.164 8.842 12.208 1.00 13.98 280 LEU A CA 1
ATOM 2029 C C . LEU A 1 280 ? -13.882 9.312 10.940 1.00 13.40 280 LEU A C 1
ATOM 2030 O O . LEU A 1 280 ? -14.950 8.811 10.591 1.00 13.91 280 LEU A O 1
ATOM 2035 N N . HIS A 1 281 ? -13.269 10.262 10.239 1.00 12.95 281 HIS A N 1
ATOM 2036 C CA . HIS A 1 281 ? -13.836 10.794 9.003 1.00 13.40 281 HIS A CA 1
ATOM 2037 C C . HIS A 1 281 ? -13.844 9.710 7.917 1.00 13.83 281 HIS A C 1
ATOM 2038 O O . HIS A 1 281 ? -12.838 9.038 7.697 1.00 12.25 281 HIS A O 1
ATOM 2045 N N . LEU A 1 282 ? -14.983 9.552 7.247 1.00 13.53 282 LEU A N 1
ATOM 2046 C CA . LEU A 1 282 ? -15.154 8.564 6.179 1.00 13.70 282 LEU A CA 1
ATOM 2047 C C . LEU A 1 282 ? -14.966 7.116 6.629 1.00 13.49 282 LEU A C 1
ATOM 2048 O O . LEU A 1 282 ? -14.522 6.267 5.856 1.00 13.46 282 LEU A O 1
ATOM 2053 N N . ARG A 1 283 ? -15.313 6.847 7.881 1.00 12.82 283 ARG A N 1
ATOM 2054 C CA . ARG A 1 283 ? -15.216 5.511 8.457 1.00 11.54 283 ARG A CA 1
ATOM 2055 C C . ARG A 1 283 ? -15.904 4.472 7.568 1.00 12.97 283 ARG A C 1
ATOM 2056 O O . ARG A 1 283 ? -15.309 3.460 7.188 1.00 11.96 283 ARG A O 1
ATOM 2064 N N . GLU A 1 284 ? -17.167 4.726 7.239 1.00 12.79 284 GLU A N 1
ATOM 2065 C CA . GLU A 1 284 ? -17.937 3.796 6.417 1.00 13.78 284 GLU A CA 1
ATOM 2066 C C . GLU A 1 284 ? -17.369 3.572 5.021 1.00 13.66 284 GLU A C 1
ATOM 2067 O O . GLU A 1 284 ? -17.392 2.451 4.511 1.00 14.25 284 GLU A O 1
ATOM 2073 N N . GLU A 1 285 ? -16.868 4.628 4.391 1.00 13.36 285 GLU A N 1
ATOM 2074 C CA . GLU A 1 285 ? -16.300 4.486 3.058 1.00 15.20 285 GLU A CA 1
ATOM 2075 C C . GLU A 1 285 ? -15.062 3.599 3.112 1.00 13.71 285 GLU A C 1
ATOM 2076 O O . GLU A 1 285 ? -14.824 2.791 2.212 1.00 15.74 285 GLU A O 1
ATOM 2082 N N . MET A 1 286 ? -14.275 3.741 4.174 1.00 13.74 286 MET A N 1
ATOM 2083 C CA . MET A 1 286 ? -13.078 2.925 4.311 1.00 12.90 286 MET A CA 1
ATOM 2084 C C . MET A 1 286 ? -13.422 1.468 4.587 1.00 13.18 286 MET A C 1
ATOM 2085 O O . MET A 1 286 ? -12.753 0.563 4.091 1.00 13.85 286 MET A O 1
ATOM 2090 N N . GLU A 1 287 ? -14.471 1.238 5.371 1.00 13.88 287 GLU A N 1
ATOM 2091 C CA . GLU A 1 287 ? -14.892 -0.124 5.681 1.00 14.28 287 GLU A CA 1
ATOM 2092 C C . GLU A 1 287 ? -15.311 -0.818 4.390 1.00 14.83 287 GLU A C 1
ATOM 2093 O O . GLU A 1 287 ? -14.981 -1.982 4.162 1.00 13.76 287 GLU A O 1
ATOM 2099 N N . ALA A 1 288 ? -16.035 -0.088 3.548 1.00 14.81 288 ALA A N 1
ATOM 2100 C CA . ALA A 1 288 ? -16.491 -0.621 2.269 1.00 15.74 288 ALA A CA 1
ATOM 2101 C C . ALA A 1 288 ? -15.297 -0.955 1.378 1.00 15.25 288 ALA A C 1
ATOM 2102 O O . ALA A 1 288 ? -15.262 -2.014 0.751 1.00 15.57 288 ALA A O 1
ATOM 2104 N N . LEU A 1 289 ? -14.317 -0.055 1.328 1.00 14.38 289 LEU A N 1
ATOM 2105 C CA . LEU A 1 289 ? -13.128 -0.287 0.512 1.00 14.23 289 LEU A CA 1
ATOM 2106 C C . LEU A 1 289 ? -12.337 -1.493 1.010 1.00 14.46 289 LEU A C 1
ATOM 2107 O O . LEU A 1 289 ? -11.904 -2.328 0.214 1.00 14.59 289 LEU A O 1
ATOM 2112 N N . ALA A 1 290 ? -12.145 -1.580 2.325 1.00 13.23 290 ALA A N 1
ATOM 2113 C CA . ALA A 1 290 ? -11.390 -2.685 2.912 1.00 13.30 290 ALA A CA 1
ATOM 2114 C C . ALA A 1 290 ? -12.025 -4.025 2.562 1.00 14.46 290 ALA A C 1
ATOM 2115 O O . ALA A 1 290 ? -11.330 -4.973 2.198 1.00 16.17 290 ALA A O 1
ATOM 2117 N N . LEU A 1 291 ? -13.347 -4.099 2.674 1.00 15.37 291 LEU A N 1
ATOM 2118 C CA . LEU A 1 291 ? -14.054 -5.334 2.356 1.00 18.27 291 LEU A CA 1
ATOM 2119 C C . LEU A 1 291 ? -13.953 -5.652 0.869 1.00 17.78 291 LEU A C 1
ATOM 2120 O O . LEU A 1 291 ? -13.780 -6.810 0.489 1.00 18.86 291 LEU A O 1
ATOM 2125 N N . ALA A 1 292 ? -14.052 -4.627 0.030 1.00 17.88 292 ALA A N 1
ATOM 2126 C CA . ALA A 1 292 ? -13.956 -4.822 -1.415 1.00 16.62 292 ALA A CA 1
ATOM 2127 C C . ALA A 1 292 ? -12.570 -5.350 -1.784 1.00 17.47 292 ALA A C 1
ATOM 2128 O O . ALA A 1 292 ? -12.434 -6.273 -2.591 1.00 17.88 292 ALA A O 1
ATOM 2130 N N . LEU A 1 293 ? -11.538 -4.767 -1.183 1.00 15.45 293 LEU A N 1
ATOM 2131 C CA . LEU A 1 293 ? -10.172 -5.195 -1.454 1.00 13.95 293 LEU A CA 1
ATOM 2132 C C . LEU A 1 293 ? -9.945 -6.631 -0.990 1.00 14.52 293 LEU A C 1
ATOM 2133 O O . LEU A 1 293 ? -9.285 -7.414 -1.674 1.00 14.20 293 LEU A O 1
ATOM 2138 N N . TYR A 1 294 ? -10.497 -6.980 0.168 1.00 15.11 294 TYR A N 1
ATOM 2139 C CA . TYR A 1 294 ? -10.343 -8.328 0.695 1.00 16.49 294 TYR A CA 1
ATOM 2140 C C . TYR A 1 294 ? -11.020 -9.351 -0.218 1.00 18.73 294 TYR A C 1
ATOM 2141 O O . TYR A 1 294 ? -10.456 -10.406 -0.507 1.00 19.38 294 TYR A O 1
ATOM 2150 N N . ARG A 1 295 ? -12.223 -9.033 -0.682 1.00 20.66 295 ARG A N 1
ATOM 2151 C CA . ARG A 1 295 ? -12.952 -9.938 -1.569 1.00 22.32 295 ARG A CA 1
ATOM 2152 C C . ARG A 1 295 ? -12.153 -10.127 -2.853 1.00 22.21 295 ARG A C 1
ATOM 2153 O O . ARG A 1 295 ? -12.190 -11.189 -3.475 1.00 23.28 295 ARG A O 1
ATOM 2161 N N . MET A 1 296 ? -11.429 -9.084 -3.239 1.00 22.61 296 MET A N 1
ATOM 2162 C CA . MET A 1 296 ? -10.608 -9.108 -4.440 1.00 21.60 296 MET A CA 1
ATOM 2163 C C . MET A 1 296 ? -9.452 -10.098 -4.286 1.00 22.05 296 MET A C 1
ATOM 2164 O O . MET A 1 296 ? -9.037 -10.737 -5.253 1.00 23.05 296 MET A O 1
ATOM 2169 N N . SER A 1 297 ? -8.945 -10.231 -3.064 1.00 21.66 297 SER A N 1
ATOM 2170 C CA . SER A 1 297 ? -7.832 -11.135 -2.791 1.00 22.26 297 SER A CA 1
ATOM 2171 C C . SER A 1 297 ? -8.264 -12.595 -2.795 1.00 25.39 297 SER A C 1
ATOM 2172 O O . SER A 1 297 ? -7.435 -13.491 -2.951 1.00 23.00 297 SER A O 1
ATOM 2175 N N . MET A 1 298 ? -9.559 -12.829 -2.614 1.00 28.43 298 MET A N 1
ATOM 2176 C CA . MET A 1 298 ? -10.088 -14.187 -2.578 1.00 33.49 298 MET A CA 1
ATOM 2177 C C . MET A 1 298 ? -10.534 -14.669 -3.953 1.00 35.61 298 MET A C 1
ATOM 2178 O O . MET A 1 298 ? -10.760 -15.862 -4.157 1.00 36.25 298 MET A O 1
ATOM 2183 N N . ALA A 1 299 ? -10.656 -13.737 -4.892 1.00 38.12 299 ALA A N 1
ATOM 2184 C CA . ALA A 1 299 ? -11.077 -14.066 -6.248 1.00 40.93 299 ALA A CA 1
ATOM 2185 C C . ALA A 1 299 ? -9.873 -14.294 -7.158 1.00 42.63 299 ALA A C 1
ATOM 2186 O O . ALA A 1 299 ? -8.848 -14.817 -6.721 1.00 43.30 299 ALA A O 1
ATOM 2188 N N . SER A 1 300 ? -10.016 -13.895 -8.420 1.00 45.19 300 SER A N 1
ATOM 2189 C CA . SER A 1 300 ? -8.975 -14.031 -9.441 1.00 46.95 300 SER A CA 1
ATOM 2190 C C . SER A 1 300 ? -7.597 -14.413 -8.906 1.00 47.65 300 SER A C 1
ATOM 2191 O O . SER A 1 300 ? -7.077 -15.465 -9.335 1.00 48.23 300 SER A O 1
#

Solvent-accessible surface area: 11612 Å² total; per-residue (Å²): 71,111,169,87,110,35,41,44,12,11,0,0,0,0,0,0,0,0,0,0,2,2,0,1,22,8,43,57,69,84,78,72,93,33,122,102,18,108,58,16,150,10,12,27,90,113,172,28,59,67,1,75,28,18,78,1,0,7,19,0,25,18,1,0,90,0,0,63,123,131,21,35,36,11,111,8,0,0,55,27,7,27,132,133,81,124,114,40,261,60,36,169,124,0,7,72,76,10,48,89,95,39,65,30,51,0,20,35,161,76,1,21,26,13,8,2,0,9,2,2,0,0,0,0,0,5,35,9,82,67,125,74,1,59,57,10,0,76,82,3,1,83,0,2,6,21,6,100,20,0,13,8,0,1,29,0,0,0,26,0,0,53,38,0,4,125,38,16,63,38,125,41,0,12,43,0,135,77,20,118,72,30,116,14,44,70,22,0,77,159,11,3,98,20,42,3,115,131,34,23,142,81,4,23,36,86,0,2,17,0,1,14,0,0,0,22,0,0,18,114,1,195,69,0,43,51,0,0,26,57,0,1,29,1,0,17,33,0,4,4,0,0,0,0,0,0,0,1,0,0,0,57,48,2,32,71,49,6,15,29,106,1,10,166,43,9,60,60,62,111,90,0,41,61,29,0,59,35,0,13,148,56,14,111,72,160

Nearest PDB structures (foldseek):
  2yzw-assembly1_A  TM=1.003E+00  e=2.471E-47  Thermus thermophilus HB8
  6drh-assembly4_G  TM=9.120E-01  e=1.801E-19  Serratia proteamaculans 568
  2woc-assembly3_C  TM=8.925E-01  e=1.329E-18  Rhodospirillum rubrum
  3g9d-assembly2_B  TM=8.917E-01  e=2.067E-16  Azospirillum brasilense
  1t5j-assembly1_A  TM=8.873E-01  e=6.828E-15  Methanocaldococcus jannaschii

Organism: Thermus thermophilus (strain ATCC 27634 / DSM 579 / HB8) (NCBI:txid300852)

B-factor: mean 18.62, std 9.17, range [7.16, 56.78]

Foldseek 3Di:
DVVVLLQLLLQLLLLLLLQQQQLQQQAPPFFPPDDQRQAQCAHHPVSGHGQGGDVLNVLLVLVLVQCLVPNLDLLSSLVSVLVVVVVDPLQVQLSVQCVPPVDQLSADQVFQFQSLLSNQSSLCLQALPPPCSLVSSLSSQSSNHDHQQNSVLSSLLSVLLSCLSVAHDLVVNLQSVVCQVPPGDVLLNCLNVPPLCDADSACDRGSSSLSSNLNNLSVPAPASSSSSSSQSSSGHRSSRSSSNNSNNRRSNRGNVRPDPNSLVRHDCSVVSSVSSSSSNVNNVDD

Sequence (286 aa):
GLKERQDRRLGAFLGLAVGDALGAQVEGLPKGTFPEVREMKGGGPHRLPPGFWTDDTSQALCLAESLLQRGFDPKDQMDRYLRWYREGYATRRALERYAATGDPYAGDEAGAGNGPLMRLAPLVLAYENHPDLLSLARRAARTTHGAREALEATEVLAWLLREALRGAPKEALLALEPFRGADLHPALRRVVEGGFWEAPEEGPGYAPGTLAAALWAFARGRDFEEGMRLAVNLGGDADTVGAVYGQLAGAYYGLGAIPGRWLRALHLREEMEALALALYRMSMAS

InterPro domains:
  IPR005502 ADP-ribosylation/Crystallin J1 [PF03747] (13-274)
  IPR036705 ADP-ribosylation/Crystallin J1 superfamily [G3DSA:1.10.4080.10] (1-303)
  IPR036705 ADP-ribosylation/Crystallin J1 superfamily [SSF101478] (6-297)
  IPR050792 ADP-ribosylglycohydrolase-like [PTHR16222] (8-303)